Protein AF-A0A8T0C601-F1 (afdb_monomer_lite)

pLDDT: mean 92.32, std 7.33, range [50.19, 98.75]

Organism: NCBI:txid43658

Structure (mmCIF, N/CA/C/O backbone):
data_AF-A0A8T0C601-F1
#
_entry.id   AF-A0A8T0C601-F1
#
loop_
_atom_site.group_PDB
_atom_site.id
_atom_site.type_symbol
_atom_site.label_atom_id
_atom_site.label_alt_id
_atom_site.label_comp_id
_atom_site.label_asym_id
_atom_site.label_entity_id
_atom_site.label_seq_id
_atom_site.pdbx_PDB_ins_code
_atom_site.Cartn_x
_atom_site.Cartn_y
_atom_site.Cartn_z
_atom_site.occupancy
_atom_site.B_iso_or_equiv
_atom_site.auth_seq_id
_atom_site.auth_comp_id
_atom_site.auth_asym_id
_atom_site.auth_atom_id
_atom_site.pdbx_PDB_model_num
ATOM 1 N N . MET A 1 1 ? -10.569 -1.653 -20.263 1.00 73.56 1 MET A N 1
ATOM 2 C CA . MET A 1 1 ? -11.666 -1.175 -21.139 1.00 73.56 1 MET A CA 1
ATOM 3 C C . MET A 1 1 ? -11.053 -0.483 -22.349 1.00 73.56 1 MET A C 1
ATOM 5 O O . MET A 1 1 ? -10.181 0.352 -22.155 1.00 73.56 1 MET A O 1
ATOM 9 N N . HIS A 1 2 ? -11.417 -0.876 -23.574 1.00 79.31 2 HIS A N 1
ATOM 10 C CA . HIS A 1 2 ? -10.837 -0.291 -24.793 1.00 79.31 2 HIS A CA 1
ATOM 11 C C . HIS A 1 2 ? -11.235 1.181 -24.961 1.00 79.31 2 HIS A C 1
ATOM 13 O O . HIS A 1 2 ? -12.348 1.556 -24.595 1.00 79.31 2 HIS A O 1
ATOM 19 N N . ASN A 1 3 ? -10.366 1.992 -25.574 1.00 82.12 3 ASN A N 1
ATOM 20 C CA . ASN A 1 3 ? -10.567 3.441 -25.718 1.00 82.12 3 ASN A CA 1
ATOM 21 C C . ASN A 1 3 ? -11.912 3.811 -26.361 1.00 82.12 3 ASN A C 1
ATOM 23 O O . ASN A 1 3 ? -12.593 4.697 -25.856 1.00 82.12 3 ASN A O 1
ATOM 27 N N . GLN A 1 4 ? -12.352 3.092 -27.401 1.00 84.50 4 GLN A N 1
ATOM 28 C CA . GLN A 1 4 ? -13.656 3.352 -28.023 1.00 84.50 4 GLN A CA 1
ATOM 29 C C . GLN A 1 4 ? -14.830 3.053 -27.078 1.00 84.50 4 GLN A C 1
ATOM 31 O O . GLN A 1 4 ? -15.784 3.822 -27.019 1.00 84.50 4 GLN A O 1
ATOM 36 N N . SER A 1 5 ? -14.759 1.964 -26.305 1.00 84.00 5 SER A N 1
ATOM 37 C CA . SER A 1 5 ? -15.778 1.653 -25.294 1.00 84.00 5 SER A CA 1
ATOM 38 C C . SER A 1 5 ? -15.818 2.720 -24.201 1.00 84.00 5 SER A C 1
ATOM 40 O O . SER A 1 5 ? -16.899 3.098 -23.764 1.00 84.00 5 SER A O 1
ATOM 42 N N . THR A 1 6 ? -14.654 3.234 -23.795 1.00 86.19 6 THR A N 1
ATOM 43 C CA . THR A 1 6 ? -14.549 4.333 -22.827 1.00 86.19 6 THR A CA 1
ATOM 44 C C . THR A 1 6 ? -15.178 5.619 -23.366 1.00 86.19 6 THR A C 1
ATOM 46 O O . THR A 1 6 ? -15.929 6.260 -22.641 1.00 86.19 6 THR A O 1
ATOM 49 N N . ILE A 1 7 ? -14.924 5.979 -24.630 1.00 90.81 7 ILE A N 1
ATOM 50 C CA . ILE A 1 7 ? -15.535 7.155 -25.274 1.00 90.81 7 ILE A CA 1
ATOM 51 C C . ILE A 1 7 ? -17.060 7.015 -25.296 1.00 90.81 7 ILE A C 1
ATOM 53 O O . ILE A 1 7 ? -17.755 7.888 -24.783 1.00 90.81 7 ILE A O 1
ATOM 57 N N . ASN A 1 8 ? -17.574 5.885 -25.788 1.00 90.88 8 ASN A N 1
ATOM 58 C CA . ASN A 1 8 ? -19.017 5.645 -25.862 1.00 90.88 8 ASN A CA 1
ATOM 59 C C . ASN A 1 8 ? -19.683 5.705 -24.474 1.00 90.88 8 ASN A C 1
ATOM 61 O O . ASN A 1 8 ? -20.782 6.241 -24.334 1.00 90.88 8 ASN A O 1
ATOM 65 N N . LEU A 1 9 ? -19.013 5.169 -23.444 1.00 91.38 9 LEU A N 1
ATOM 66 C CA . LEU A 1 9 ? -19.492 5.233 -22.064 1.00 91.38 9 LEU A CA 1
ATOM 67 C C . LEU A 1 9 ? -19.515 6.672 -21.530 1.00 91.38 9 LEU A C 1
ATOM 69 O O . LEU A 1 9 ? -20.420 7.015 -20.781 1.00 91.38 9 LEU A O 1
ATOM 73 N N . ILE A 1 10 ? -18.541 7.511 -21.887 1.00 93.31 10 ILE A N 1
ATOM 74 C CA . ILE A 1 10 ? -18.515 8.923 -21.476 1.00 93.31 10 ILE A CA 1
ATOM 75 C C . ILE A 1 10 ? -19.643 9.709 -22.155 1.00 93.31 10 ILE A C 1
ATOM 77 O O . ILE A 1 10 ? -20.293 10.518 -21.498 1.00 93.31 10 ILE A O 1
ATOM 81 N N . GLU A 1 11 ? -19.899 9.462 -23.440 1.00 95.12 11 GLU A N 1
ATOM 82 C CA . GLU A 1 11 ? -20.956 10.147 -24.196 1.00 95.12 11 GLU A CA 1
ATOM 83 C C . GLU A 1 11 ? -22.361 9.823 -23.673 1.00 95.12 11 GLU A C 1
ATOM 85 O O . GLU A 1 11 ? -23.226 10.694 -23.654 1.00 95.12 11 GLU A O 1
ATOM 90 N N . ASN A 1 12 ? -22.586 8.584 -23.225 1.00 94.12 12 ASN A N 1
ATOM 91 C CA . ASN A 1 12 ? -23.892 8.098 -22.775 1.00 94.12 12 ASN A CA 1
ATOM 92 C C . ASN A 1 12 ? -23.771 7.322 -21.457 1.00 94.12 12 ASN A C 1
ATOM 94 O O . ASN A 1 12 ? -24.086 6.131 -21.378 1.00 94.12 12 ASN A O 1
ATOM 98 N N . TYR A 1 13 ? -23.277 7.993 -20.416 1.00 94.94 13 TYR A N 1
ATOM 99 C CA . TYR A 1 13 ? -22.984 7.337 -19.145 1.00 94.94 13 TYR A CA 1
ATOM 100 C C . TYR A 1 13 ? -24.241 6.795 -18.453 1.00 94.94 13 TYR A C 1
ATOM 102 O O . TYR A 1 13 ? -25.193 7.525 -18.177 1.00 94.94 13 TYR A O 1
ATOM 110 N N . SER A 1 14 ? -24.183 5.521 -18.068 1.00 94.69 14 SER A N 1
ATOM 111 C CA . SER A 1 14 ? -25.050 4.921 -17.053 1.00 94.69 14 SER A CA 1
ATOM 112 C C . SER A 1 14 ? -24.222 4.018 -16.143 1.00 94.69 14 SER A C 1
ATOM 114 O O . SER A 1 14 ? -23.213 3.440 -16.565 1.00 94.69 14 SER A O 1
ATOM 116 N N . LYS A 1 15 ? -24.640 3.890 -14.879 1.00 91.50 15 LYS A N 1
ATOM 117 C CA . LYS A 1 15 ? -23.951 3.023 -13.915 1.00 91.50 15 LYS A CA 1
ATOM 118 C C . LYS A 1 15 ? -24.040 1.562 -14.359 1.00 91.50 15 LYS A C 1
ATOM 120 O O . LYS A 1 15 ? -23.072 0.822 -14.232 1.00 91.50 15 LYS A O 1
ATOM 125 N N . GLU A 1 16 ? -25.181 1.165 -14.905 1.00 92.19 16 GLU A N 1
ATOM 126 C CA . GLU A 1 16 ? -25.472 -0.186 -15.372 1.00 92.19 16 GLU A CA 1
ATOM 127 C C . GLU A 1 16 ? -24.530 -0.588 -16.513 1.00 92.19 16 GLU A C 1
ATOM 129 O O . GLU A 1 16 ? -23.896 -1.642 -16.442 1.00 92.19 16 GLU A O 1
ATOM 134 N N . GLU A 1 17 ? -24.365 0.273 -17.524 1.00 91.25 17 GLU A N 1
ATOM 135 C CA . GLU A 1 17 ? -23.453 0.009 -18.642 1.00 91.25 17 GLU A CA 1
ATOM 136 C C . GLU A 1 17 ? -21.991 0.007 -18.192 1.00 91.25 17 GLU A C 1
ATOM 138 O O . GLU A 1 17 ? -21.218 -0.871 -18.582 1.00 91.25 17 GLU A O 1
ATOM 143 N N . HIS A 1 18 ? -21.607 0.937 -17.310 1.00 91.25 18 HIS A N 1
ATOM 144 C CA . HIS A 1 18 ? -20.259 0.947 -16.745 1.00 91.25 18 HIS A CA 1
ATOM 145 C C . HIS A 1 18 ? -19.954 -0.367 -16.018 1.00 91.25 18 HIS A C 1
ATOM 147 O O . HIS A 1 18 ? -18.908 -0.982 -16.242 1.00 91.25 18 HIS A O 1
ATOM 153 N N . MET A 1 19 ? -20.891 -0.840 -15.195 1.00 88.81 19 MET A N 1
ATOM 154 C CA . MET A 1 19 ? -20.738 -2.093 -14.466 1.00 88.81 19 MET A CA 1
ATOM 155 C C . MET A 1 19 ? -20.704 -3.308 -15.389 1.00 88.81 19 MET A C 1
ATOM 157 O O . MET A 1 19 ? -19.874 -4.192 -15.174 1.00 88.81 19 MET A O 1
ATOM 161 N N . ARG A 1 20 ? -21.517 -3.331 -16.451 1.00 88.06 20 ARG A N 1
ATOM 162 C CA . ARG A 1 20 ? -21.473 -4.378 -17.481 1.00 88.06 20 ARG A CA 1
ATOM 163 C C . ARG A 1 20 ? -20.093 -4.460 -18.136 1.00 88.06 20 ARG A C 1
ATOM 165 O O . ARG A 1 20 ? -19.561 -5.556 -18.308 1.00 88.06 20 ARG A O 1
ATOM 172 N N . LEU A 1 21 ? -19.493 -3.312 -18.460 1.00 85.25 21 LEU A N 1
ATOM 173 C CA . LEU A 1 21 ? -18.157 -3.230 -19.058 1.00 85.25 21 LEU A CA 1
ATOM 174 C C . LEU A 1 21 ? -17.052 -3.661 -18.086 1.00 85.25 21 LEU A C 1
ATOM 176 O O . LEU A 1 21 ? -16.101 -4.319 -18.507 1.00 85.25 21 LEU A O 1
ATOM 180 N N . ILE A 1 22 ? -17.156 -3.330 -16.798 1.00 84.06 22 ILE A N 1
ATOM 181 C CA . ILE A 1 22 ? -16.199 -3.792 -15.780 1.00 84.06 22 ILE A CA 1
ATOM 182 C C . ILE A 1 22 ? -16.325 -5.309 -15.582 1.00 84.06 22 ILE A C 1
ATOM 184 O O . ILE A 1 22 ? -15.338 -6.031 -15.703 1.00 84.06 22 ILE A O 1
ATOM 188 N N . GLN A 1 23 ? -17.528 -5.805 -15.297 1.00 79.94 23 GLN A N 1
ATOM 189 C CA . GLN A 1 23 ? -17.757 -7.207 -14.939 1.00 79.94 23 GLN A CA 1
ATOM 190 C C . GLN A 1 23 ? -17.494 -8.154 -16.109 1.00 79.94 23 GLN A C 1
ATOM 192 O O . GLN A 1 23 ? -16.781 -9.145 -15.944 1.00 79.94 23 GLN A O 1
ATOM 197 N N . GLY A 1 24 ? -18.012 -7.823 -17.296 1.00 73.12 24 GLY A N 1
ATOM 198 C CA . GLY A 1 24 ? -17.869 -8.660 -18.486 1.00 73.12 24 GLY A CA 1
ATOM 199 C C . GLY A 1 24 ? -16.418 -8.830 -18.936 1.00 73.12 24 GLY A C 1
ATOM 200 O O . GLY A 1 24 ? -16.056 -9.894 -19.425 1.00 73.12 24 GLY A O 1
ATOM 201 N N . ASN A 1 25 ? -15.570 -7.819 -18.723 1.00 72.25 25 ASN A N 1
ATOM 202 C CA . ASN A 1 25 ? -14.163 -7.872 -19.128 1.00 72.25 25 ASN A CA 1
ATOM 203 C C . ASN A 1 25 ? -13.253 -8.559 -18.102 1.00 72.25 25 ASN A C 1
ATOM 205 O O . ASN A 1 25 ? -12.180 -9.035 -18.464 1.00 72.25 25 ASN A O 1
ATOM 209 N N . LEU A 1 26 ? -13.631 -8.561 -16.821 1.00 79.06 26 LEU A N 1
ATOM 210 C CA . LEU A 1 26 ? -12.711 -8.904 -15.734 1.00 79.06 26 LEU A CA 1
ATOM 211 C C . LEU A 1 26 ? -13.039 -10.227 -15.030 1.00 79.06 26 LEU A C 1
ATOM 213 O O . LEU A 1 26 ? -12.161 -10.748 -14.345 1.00 79.06 26 LEU A O 1
ATOM 217 N N . ASN A 1 27 ? -14.248 -10.779 -15.213 1.00 81.00 27 ASN A N 1
ATOM 218 C CA . ASN A 1 27 ? -14.719 -12.009 -14.556 1.00 81.00 27 ASN A CA 1
ATOM 219 C C . ASN A 1 27 ? -14.447 -11.995 -13.037 1.00 81.00 27 ASN A C 1
ATOM 221 O O . ASN A 1 27 ? -13.692 -12.810 -12.499 1.00 81.00 27 ASN A O 1
ATOM 225 N N . ILE A 1 28 ? -14.994 -10.976 -12.375 1.00 85.19 28 ILE A N 1
ATOM 226 C CA . ILE A 1 28 ? -14.697 -10.649 -10.980 1.00 85.19 28 ILE A CA 1
ATOM 227 C C . ILE A 1 28 ? -15.552 -11.489 -10.032 1.00 85.19 28 ILE A C 1
ATOM 229 O O . ILE A 1 28 ? -16.771 -11.551 -10.185 1.00 85.19 28 ILE A O 1
ATOM 233 N N . ASP A 1 29 ? -14.910 -12.046 -9.006 1.00 87.75 29 ASP A N 1
ATOM 234 C CA . ASP A 1 29 ? -15.593 -12.539 -7.816 1.00 87.75 29 ASP A CA 1
ATOM 235 C C . ASP A 1 29 ? -15.645 -11.434 -6.754 1.00 87.75 29 ASP A C 1
ATOM 237 O O . ASP A 1 29 ? -14.620 -10.884 -6.361 1.00 87.75 29 ASP A O 1
ATOM 241 N N . TYR A 1 30 ? -16.854 -11.107 -6.307 1.00 90.00 30 TYR A N 1
ATOM 242 C CA . TYR A 1 30 ? -17.110 -10.094 -5.283 1.00 90.00 30 TYR A CA 1
ATOM 243 C C . TYR A 1 30 ? -17.351 -10.692 -3.894 1.00 90.00 30 TYR A C 1
ATOM 245 O O . TYR A 1 30 ? -17.629 -9.937 -2.962 1.00 90.00 30 TYR A O 1
ATOM 253 N N . SER A 1 31 ? -17.338 -12.023 -3.761 1.00 90.00 31 SER A N 1
ATOM 254 C CA . SER A 1 31 ? -17.763 -12.756 -2.563 1.00 90.00 31 SER A CA 1
ATOM 255 C C . SER A 1 31 ? -17.143 -12.190 -1.286 1.00 90.00 31 SER A C 1
ATOM 257 O O . SER A 1 31 ? -17.867 -11.805 -0.371 1.00 90.00 31 SER A O 1
ATOM 259 N N . ARG A 1 32 ? -15.822 -12.026 -1.288 1.00 91.44 32 ARG A N 1
ATOM 260 C CA . ARG A 1 32 ? -15.040 -11.554 -0.149 1.00 91.44 32 ARG A CA 1
ATOM 261 C C . ARG A 1 32 ? -15.414 -10.150 0.320 1.00 91.44 32 ARG A C 1
ATOM 263 O O . ARG A 1 32 ? -15.599 -9.931 1.510 1.00 91.44 32 ARG A O 1
ATOM 270 N N . LEU A 1 33 ? -15.560 -9.195 -0.600 1.00 94.62 33 LEU A N 1
ATOM 271 C CA . LEU A 1 33 ? -15.956 -7.825 -0.250 1.00 94.62 33 LEU A CA 1
ATOM 272 C C . LEU A 1 33 ? -17.444 -7.713 0.107 1.00 94.62 33 LEU A C 1
ATOM 274 O O . LEU A 1 33 ? -17.814 -6.816 0.860 1.00 94.62 33 LEU A O 1
ATOM 278 N N . LYS A 1 34 ? -18.300 -8.611 -0.401 1.00 93.50 34 LYS A N 1
ATOM 279 C CA . LYS A 1 34 ? -19.716 -8.691 0.002 1.00 93.50 34 LYS A CA 1
ATOM 280 C C . LYS A 1 34 ? -19.888 -9.204 1.429 1.00 93.50 34 LYS A C 1
ATOM 282 O O . LYS A 1 34 ? -20.852 -8.822 2.083 1.00 93.50 34 LYS A O 1
ATOM 287 N N . SER A 1 35 ? -18.979 -10.057 1.893 1.00 93.38 35 SER A N 1
ATOM 288 C CA . SER A 1 35 ? -18.964 -10.604 3.250 1.00 93.38 35 SER A CA 1
ATOM 289 C C . SER A 1 35 ? -17.998 -9.871 4.184 1.00 93.38 35 SER A C 1
ATOM 291 O O . SER A 1 35 ? -17.588 -10.446 5.186 1.00 93.38 35 SER A O 1
ATOM 293 N N . LEU A 1 36 ? -17.597 -8.638 3.854 1.00 96.69 36 LEU A N 1
ATOM 294 C CA . LEU A 1 36 ? -16.665 -7.863 4.669 1.00 96.69 36 LEU A CA 1
ATOM 295 C C . LEU A 1 36 ? -17.251 -7.598 6.065 1.00 96.69 36 LEU A C 1
ATOM 297 O O . LEU A 1 36 ? -18.287 -6.939 6.190 1.00 96.69 36 LEU A O 1
ATOM 301 N N . SER A 1 37 ? -16.533 -8.007 7.108 1.00 96.94 37 SER A N 1
ATOM 302 C CA . SER A 1 37 ? -16.815 -7.625 8.489 1.00 96.94 37 SER A CA 1
ATOM 303 C C . SER A 1 37 ? -16.458 -6.141 8.702 1.00 96.94 37 SER A C 1
ATOM 305 O O . SER A 1 37 ? -15.300 -5.740 8.491 1.00 96.94 37 SER A O 1
ATOM 307 N N . PRO A 1 38 ? -17.429 -5.282 9.075 1.00 96.31 38 PRO A N 1
ATOM 308 C CA . PRO A 1 38 ? -17.203 -3.847 9.234 1.00 96.31 38 PRO A CA 1
ATOM 309 C C . PRO A 1 38 ? -16.387 -3.535 10.494 1.00 96.31 38 PRO A C 1
ATOM 311 O O . PRO A 1 38 ? -16.474 -4.248 11.489 1.00 96.31 38 PRO A O 1
ATOM 314 N N . ILE A 1 39 ? -15.639 -2.424 10.480 1.00 96.81 39 ILE A N 1
ATOM 315 C CA . ILE A 1 39 ? -14.975 -1.912 11.688 1.00 96.81 39 ILE A CA 1
ATOM 316 C C . ILE A 1 39 ? -16.048 -1.427 12.655 1.00 96.81 39 ILE A C 1
ATOM 318 O O . ILE A 1 39 ? -16.812 -0.511 12.339 1.00 96.81 39 ILE A O 1
ATOM 322 N N . PHE A 1 40 ? -16.073 -2.026 13.838 1.00 94.50 40 PHE A N 1
ATOM 323 C CA . PHE A 1 40 ? -17.027 -1.715 14.887 1.00 94.50 40 PHE A CA 1
ATOM 324 C C . PHE A 1 40 ? -16.424 -2.024 16.260 1.00 94.50 40 PHE A C 1
ATOM 326 O O . PHE A 1 40 ? -15.595 -2.922 16.383 1.00 94.50 40 PHE A O 1
ATOM 333 N N . SER A 1 41 ? -16.866 -1.289 17.279 1.00 94.12 41 SER A N 1
ATOM 334 C CA . SER A 1 41 ? -16.639 -1.620 18.685 1.00 94.12 41 SER A CA 1
ATOM 335 C C . SER A 1 41 ? -17.932 -1.438 19.459 1.00 94.12 41 SER A C 1
ATOM 337 O O . SER A 1 41 ? -18.617 -0.427 19.298 1.00 94.12 41 SER A O 1
ATOM 339 N N . GLU A 1 42 ? -18.226 -2.367 20.366 1.00 91.56 42 GLU A N 1
ATOM 340 C CA . GLU A 1 42 ? -19.368 -2.256 21.285 1.00 91.56 42 GLU A CA 1
ATOM 341 C C . GLU A 1 42 ? -19.238 -1.069 22.252 1.00 91.56 42 GLU A C 1
ATOM 343 O O . GLU A 1 42 ? -20.218 -0.658 22.868 1.00 91.56 42 GLU A O 1
ATOM 348 N N . ARG A 1 43 ? -18.037 -0.489 22.376 1.00 87.81 43 ARG A N 1
ATOM 349 C CA . ARG A 1 43 ? -17.783 0.705 23.194 1.00 87.81 43 ARG A CA 1
ATOM 350 C C . ARG A 1 43 ? -18.235 2.004 22.541 1.00 87.81 43 ARG A C 1
ATOM 352 O O . ARG A 1 43 ? -18.209 3.042 23.197 1.00 87.81 43 ARG A O 1
ATOM 359 N N . TRP A 1 44 ? -18.570 1.985 21.255 1.00 92.19 44 TRP A N 1
ATOM 360 C CA . TRP A 1 44 ? -19.000 3.193 20.568 1.00 92.19 44 TRP A CA 1
ATOM 361 C C . TRP A 1 44 ? -20.407 3.589 21.001 1.00 92.19 44 TRP A C 1
ATOM 363 O O . TRP A 1 44 ? -21.374 2.864 20.782 1.00 92.19 44 TRP A O 1
ATOM 373 N N . ASP A 1 45 ? -20.511 4.793 21.548 1.00 89.75 45 ASP A N 1
ATOM 374 C CA . ASP A 1 45 ? -21.762 5.468 21.875 1.00 89.75 45 ASP A CA 1
ATOM 375 C C . ASP A 1 45 ? -21.818 6.843 21.180 1.00 89.75 45 ASP A C 1
ATOM 377 O O . ASP A 1 45 ? -21.018 7.143 20.290 1.00 89.75 45 ASP A O 1
ATOM 381 N N . ALA A 1 46 ? -22.795 7.679 21.537 1.00 83.88 46 ALA A N 1
ATOM 382 C CA . ALA A 1 46 ? -22.950 9.003 20.938 1.00 83.88 46 ALA A CA 1
ATOM 383 C C . ALA A 1 46 ? -21.768 9.954 21.223 1.00 83.88 46 ALA A C 1
ATOM 385 O O . ALA A 1 46 ? -21.528 10.858 20.421 1.00 83.88 46 ALA A O 1
ATOM 386 N N . ASP A 1 47 ? -21.024 9.732 22.309 1.00 82.31 47 ASP A N 1
ATOM 387 C CA . ASP A 1 47 ? -19.989 10.637 22.816 1.00 82.31 47 ASP A CA 1
ATOM 388 C C . ASP A 1 47 ? -18.564 10.169 22.459 1.00 82.31 47 ASP A C 1
ATOM 390 O O . ASP A 1 47 ? -17.658 10.989 22.311 1.00 82.31 47 ASP A O 1
ATOM 394 N N . ASN A 1 48 ? -18.360 8.861 22.268 1.00 82.06 48 ASN A N 1
ATOM 395 C CA . ASN A 1 48 ? -17.045 8.232 22.082 1.00 82.06 48 ASN A CA 1
ATOM 396 C C . ASN A 1 48 ? -16.793 7.710 20.657 1.00 82.06 48 ASN A C 1
ATOM 398 O O . ASN A 1 48 ? -15.836 6.978 20.402 1.00 82.06 48 ASN A O 1
ATOM 402 N N . LEU A 1 49 ? -17.651 8.071 19.705 1.00 87.62 49 LEU A N 1
ATOM 403 C CA . LEU A 1 49 ? -17.536 7.639 18.317 1.00 87.62 49 LEU A CA 1
ATOM 404 C C . LEU A 1 49 ? -16.475 8.457 17.555 1.00 87.62 49 LEU A C 1
ATOM 406 O O . LEU A 1 49 ? -16.559 9.689 17.537 1.00 87.62 49 LEU A O 1
ATOM 410 N N . PRO A 1 50 ? -15.538 7.825 16.818 1.00 91.44 50 PRO A N 1
ATOM 411 C CA . PRO A 1 50 ? -14.567 8.532 15.981 1.00 91.44 50 PRO A CA 1
ATOM 412 C C . PRO A 1 50 ? -15.247 9.106 14.725 1.00 91.44 50 PRO A C 1
ATOM 414 O O . PRO A 1 50 ? -15.124 8.583 13.618 1.00 91.44 50 PRO A O 1
ATOM 417 N N . TYR A 1 51 ? -16.001 10.194 14.907 1.00 92.38 51 TYR A N 1
ATOM 418 C CA . TYR A 1 51 ? -17.005 10.703 13.969 1.00 92.38 51 TYR A CA 1
ATOM 419 C C . TYR A 1 51 ? -16.477 10.941 12.546 1.00 92.38 51 TYR A C 1
ATOM 421 O O . TYR A 1 51 ? -17.076 10.470 11.578 1.00 92.38 51 TYR A O 1
ATOM 429 N N . VAL A 1 52 ? -15.339 11.634 12.409 1.00 94.62 52 VAL A N 1
ATOM 430 C CA . VAL A 1 52 ? -14.749 11.958 11.096 1.00 94.62 52 VAL A CA 1
ATOM 431 C C . VAL A 1 52 ? -14.213 10.707 10.397 1.00 94.62 52 VAL A C 1
ATOM 433 O O . VAL A 1 52 ? -14.404 10.541 9.196 1.00 94.62 52 VAL A O 1
ATOM 436 N N . ALA A 1 53 ? -13.554 9.807 11.130 1.00 94.94 53 ALA A N 1
ATOM 437 C CA . ALA A 1 53 ? -13.077 8.555 10.551 1.00 94.94 53 ALA A CA 1
ATOM 438 C C . ALA A 1 53 ? -14.258 7.668 10.121 1.00 94.94 53 ALA A C 1
ATOM 440 O O . ALA A 1 53 ? -14.263 7.155 9.003 1.00 94.94 53 ALA A O 1
ATOM 441 N N . LYS A 1 54 ? -15.300 7.562 10.958 1.00 94.19 54 LYS A N 1
ATOM 442 C CA . LYS A 1 54 ? -16.516 6.798 10.658 1.00 94.19 54 LYS A CA 1
ATOM 443 C C . LYS A 1 54 ? -17.190 7.257 9.366 1.00 94.19 54 LYS A C 1
ATOM 445 O O . LYS A 1 54 ? -17.570 6.404 8.569 1.00 94.19 54 LYS A O 1
ATOM 450 N N . SER A 1 55 ? -17.406 8.560 9.163 1.00 96.31 55 SER A N 1
ATOM 451 C CA . SER A 1 55 ? -18.130 9.037 7.972 1.00 96.31 55 SER A CA 1
ATOM 452 C C . SER A 1 55 ? -17.433 8.596 6.682 1.00 96.31 55 SER A C 1
ATOM 454 O O . SER A 1 55 ? -18.074 8.099 5.761 1.00 96.31 55 SER A O 1
ATOM 456 N N . HIS A 1 56 ? -16.103 8.647 6.667 1.00 97.69 56 HIS A N 1
ATOM 457 C CA . HIS A 1 56 ? -15.295 8.168 5.552 1.00 97.69 56 HIS A CA 1
ATOM 458 C C . HIS A 1 56 ? -15.260 6.641 5.410 1.00 97.69 56 HIS A C 1
ATOM 460 O O . HIS A 1 56 ? -15.153 6.143 4.289 1.00 97.69 56 HIS A O 1
ATOM 466 N N . VAL A 1 57 ? -15.378 5.888 6.507 1.00 97.44 57 VAL A N 1
ATOM 467 C CA . VAL A 1 57 ? -15.564 4.428 6.458 1.00 97.44 57 VAL A CA 1
ATOM 468 C C . VAL A 1 57 ? -16.906 4.071 5.810 1.00 97.44 57 VAL A C 1
ATOM 470 O O . VAL A 1 57 ? -16.950 3.178 4.968 1.00 97.44 57 VAL A O 1
ATOM 473 N N . ILE A 1 58 ? -17.982 4.804 6.117 1.00 97.00 58 ILE A N 1
ATOM 474 C CA . ILE A 1 58 ? -19.291 4.611 5.470 1.00 97.00 58 ILE A CA 1
ATOM 475 C C . ILE A 1 58 ? -19.198 4.882 3.962 1.00 97.00 58 ILE A C 1
ATOM 477 O O . ILE A 1 58 ? -19.649 4.057 3.168 1.00 97.00 58 ILE A O 1
ATOM 481 N N . ASP A 1 59 ? -18.553 5.981 3.554 1.00 97.56 59 ASP A N 1
ATOM 482 C CA . ASP A 1 59 ? -18.314 6.284 2.134 1.00 97.56 59 ASP A CA 1
ATOM 483 C C . ASP A 1 59 ? -17.496 5.184 1.436 1.00 97.56 59 ASP A C 1
ATOM 485 O O . ASP A 1 59 ? -17.684 4.894 0.249 1.00 97.56 59 ASP A O 1
ATOM 489 N N . ALA A 1 60 ? -16.557 4.573 2.165 1.00 97.88 60 ALA A N 1
ATOM 490 C CA . ALA A 1 60 ? -15.765 3.463 1.664 1.00 97.88 60 ALA A CA 1
ATOM 491 C C . ALA A 1 60 ? -16.646 2.231 1.417 1.00 97.88 60 ALA A C 1
ATOM 493 O O . ALA A 1 60 ? -16.601 1.666 0.325 1.00 97.88 60 ALA A O 1
ATOM 494 N N . TYR A 1 61 ? -17.497 1.863 2.378 1.00 97.75 61 TYR A N 1
ATOM 495 C CA . TYR A 1 61 ? -18.416 0.727 2.255 1.00 97.75 61 TYR A CA 1
ATOM 496 C C . TYR A 1 61 ? -19.466 0.926 1.164 1.00 97.75 61 TYR A C 1
ATOM 498 O O . TYR A 1 61 ? -19.780 -0.021 0.455 1.00 97.75 61 TYR A O 1
ATOM 506 N N . TYR A 1 62 ? -19.933 2.156 0.946 1.00 96.56 62 TYR A N 1
ATOM 507 C CA . TYR A 1 62 ? -20.844 2.475 -0.158 1.00 96.56 62 TYR A CA 1
ATOM 508 C C . TYR A 1 62 ? -20.263 2.144 -1.546 1.00 96.56 62 TYR A C 1
ATOM 510 O O . TYR A 1 62 ? -21.002 1.870 -2.489 1.00 96.56 62 TYR A O 1
ATOM 518 N N . SER A 1 63 ? -18.935 2.177 -1.687 1.00 94.62 63 SER A N 1
ATOM 519 C CA . SER A 1 63 ? -18.249 1.901 -2.957 1.00 94.62 63 SER A CA 1
ATOM 520 C C . SER A 1 63 ? -17.969 0.407 -3.191 1.00 94.62 63 SER A C 1
ATOM 522 O O . SER A 1 63 ? -17.476 0.035 -4.261 1.00 94.62 63 SER A O 1
ATOM 524 N N . LEU A 1 64 ? -18.230 -0.443 -2.195 1.00 95.88 64 LEU A N 1
ATOM 525 C CA . LEU A 1 64 ? -18.038 -1.888 -2.268 1.00 95.88 64 LEU A CA 1
ATOM 526 C C . LEU A 1 64 ? -19.317 -2.610 -2.719 1.00 95.88 64 LEU A C 1
ATOM 528 O O . LEU A 1 64 ? -20.414 -2.130 -2.441 1.00 95.88 64 LEU A O 1
ATOM 532 N N . PRO A 1 65 ? -19.181 -3.811 -3.314 1.00 94.00 65 PRO A N 1
ATOM 533 C CA . PRO A 1 65 ? -17.931 -4.511 -3.651 1.00 94.00 65 PRO A CA 1
ATOM 534 C C . PRO A 1 65 ? -17.327 -4.109 -5.008 1.00 94.00 65 PRO A C 1
ATOM 536 O O . PRO A 1 65 ? -16.234 -4.552 -5.353 1.00 94.00 65 PRO A O 1
ATOM 539 N N . GLU A 1 66 ? -18.024 -3.299 -5.806 1.00 91.25 66 GLU A N 1
ATOM 540 C CA . GLU A 1 66 ? -17.709 -3.102 -7.222 1.00 91.25 66 GLU A CA 1
ATOM 541 C C . GLU A 1 66 ? -16.421 -2.312 -7.461 1.00 91.25 66 GLU A C 1
ATOM 543 O O . GLU A 1 66 ? -15.723 -2.551 -8.452 1.00 91.25 66 GLU A O 1
ATOM 548 N N . ARG A 1 67 ? -16.118 -1.346 -6.585 1.00 92.06 67 ARG A N 1
ATOM 549 C CA . ARG A 1 67 ? -15.038 -0.367 -6.771 1.00 92.06 67 ARG A CA 1
ATOM 550 C C . ARG A 1 67 ? -14.137 -0.260 -5.536 1.00 92.06 67 ARG A C 1
ATOM 552 O O . ARG A 1 67 ? -14.066 0.810 -4.924 1.00 92.06 67 ARG A O 1
ATOM 559 N N . PRO A 1 68 ? -13.380 -1.320 -5.182 1.00 94.50 68 PRO A N 1
ATOM 560 C CA . PRO A 1 68 ? -12.448 -1.277 -4.053 1.00 94.50 68 PRO A CA 1
ATOM 561 C C . PRO A 1 68 ? -11.338 -0.226 -4.232 1.00 94.50 68 PRO A C 1
ATOM 563 O O . PRO A 1 68 ? -10.840 0.323 -3.252 1.00 94.50 68 PRO A O 1
ATOM 566 N N . ASP A 1 69 ? -10.989 0.129 -5.475 1.00 91.81 69 ASP A N 1
ATOM 567 C CA . ASP A 1 69 ? -10.046 1.210 -5.787 1.00 91.81 69 ASP A CA 1
ATOM 568 C C . ASP A 1 69 ? -10.553 2.594 -5.341 1.00 91.81 69 ASP A C 1
ATOM 570 O O . ASP A 1 69 ? -9.774 3.420 -4.853 1.00 91.81 69 ASP A O 1
ATOM 574 N N . ILE A 1 70 ? -11.860 2.835 -5.470 1.00 92.38 70 ILE A N 1
ATOM 575 C CA . ILE A 1 70 ? -12.520 4.060 -5.002 1.00 92.38 70 ILE A CA 1
ATOM 576 C C . ILE A 1 70 ? -12.799 3.980 -3.503 1.00 92.38 70 ILE A C 1
ATOM 578 O O . ILE A 1 70 ? -12.501 4.937 -2.786 1.00 92.38 70 ILE A O 1
ATOM 582 N N . ALA A 1 71 ? -13.265 2.826 -3.016 1.00 96.44 71 ALA A N 1
ATOM 583 C CA . ALA A 1 71 ? -13.476 2.572 -1.593 1.00 96.44 71 ALA A CA 1
ATOM 584 C C . ALA A 1 71 ? -12.209 2.874 -0.777 1.00 96.44 71 ALA A C 1
ATOM 586 O O . ALA A 1 71 ? -12.272 3.552 0.247 1.00 96.44 71 ALA A O 1
ATOM 587 N N . PHE A 1 72 ? -11.037 2.462 -1.277 1.00 96.75 72 PHE A N 1
ATOM 588 C CA . PHE A 1 72 ? -9.749 2.739 -0.645 1.00 96.75 72 PHE A CA 1
ATOM 589 C C . PHE A 1 72 ? -9.447 4.241 -0.528 1.00 96.75 72 PHE A C 1
ATOM 591 O O . PHE A 1 72 ? -8.823 4.669 0.439 1.00 96.75 72 PHE A O 1
ATOM 598 N N . THR A 1 73 ? -9.907 5.068 -1.469 1.00 94.75 73 THR A N 1
ATOM 599 C CA . THR A 1 73 ? -9.698 6.523 -1.406 1.00 94.75 73 THR A CA 1
ATOM 600 C C . THR A 1 73 ? -10.479 7.143 -0.248 1.00 94.75 73 THR A C 1
ATOM 602 O O . THR A 1 73 ? -9.936 7.977 0.477 1.00 94.75 73 THR A O 1
ATOM 605 N N . SER A 1 74 ? -11.728 6.719 -0.037 1.00 96.44 74 SER A N 1
ATOM 606 C CA . SER A 1 74 ? -12.519 7.123 1.131 1.00 96.44 74 SER A CA 1
ATOM 607 C C . SER A 1 74 ? -11.927 6.558 2.422 1.00 96.44 74 SER A C 1
ATOM 609 O O . SER A 1 74 ? -11.688 7.310 3.364 1.00 96.44 74 SER A O 1
ATOM 611 N N . LEU A 1 75 ? -11.554 5.277 2.432 1.00 98.25 75 LEU A N 1
ATOM 612 C CA . LEU A 1 75 ? -10.904 4.634 3.574 1.00 98.25 75 LEU A CA 1
ATOM 613 C C . LEU A 1 75 ? -9.608 5.347 3.982 1.00 98.25 75 LEU A C 1
ATOM 615 O O . LEU A 1 75 ? -9.349 5.552 5.165 1.00 98.25 75 LEU A O 1
ATOM 619 N N . TRP A 1 76 ? -8.809 5.802 3.015 1.00 97.56 76 TRP A N 1
ATOM 620 C CA . TRP A 1 76 ? -7.593 6.550 3.304 1.00 97.56 76 TRP A CA 1
ATOM 621 C C . TRP A 1 76 ? -7.867 7.895 3.983 1.00 97.56 76 TRP A C 1
ATOM 623 O O . TRP A 1 76 ? -7.055 8.346 4.787 1.00 97.56 76 TRP A O 1
ATOM 633 N N . LYS A 1 77 ? -9.003 8.550 3.712 1.00 96.94 77 LYS A N 1
ATOM 634 C CA . LYS A 1 77 ? -9.385 9.766 4.451 1.00 96.94 77 LYS A CA 1
ATOM 635 C C . LYS A 1 77 ? -9.623 9.454 5.929 1.00 96.94 77 LYS A C 1
ATOM 637 O O . LYS A 1 77 ? -9.191 10.236 6.775 1.00 96.94 77 LYS A O 1
ATOM 642 N N . ALA A 1 78 ? -10.222 8.301 6.234 1.00 98.06 78 ALA A N 1
ATOM 643 C CA . ALA A 1 78 ? -10.346 7.814 7.605 1.00 98.06 78 ALA A CA 1
ATOM 644 C C . ALA A 1 78 ? -8.963 7.546 8.222 1.00 98.06 78 ALA A C 1
ATOM 646 O O . ALA A 1 78 ? -8.661 8.100 9.271 1.00 98.06 78 ALA A O 1
ATOM 647 N N . ILE A 1 79 ? -8.080 6.817 7.523 1.00 98.38 79 ILE A N 1
ATOM 648 C CA . ILE A 1 79 ? -6.687 6.566 7.952 1.00 98.38 79 ILE A CA 1
ATOM 649 C C . ILE A 1 79 ? -5.959 7.880 8.259 1.00 98.38 79 ILE A C 1
ATOM 651 O O . ILE A 1 79 ? -5.351 8.012 9.320 1.00 98.38 79 ILE A O 1
ATOM 655 N N . ASN A 1 80 ? -6.061 8.863 7.361 1.00 96.69 80 ASN A N 1
ATOM 656 C CA . ASN A 1 80 ? -5.445 10.180 7.501 1.00 96.69 80 ASN A CA 1
ATOM 657 C C . ASN A 1 80 ? -5.944 10.923 8.739 1.00 96.69 80 ASN A C 1
ATOM 659 O O . ASN A 1 80 ? -5.150 11.446 9.520 1.00 96.69 80 ASN A O 1
ATOM 663 N N . ASN A 1 81 ? -7.259 10.936 8.956 1.00 97.12 81 ASN A N 1
ATOM 664 C CA . ASN A 1 81 ? -7.814 11.506 10.172 1.00 97.12 81 ASN A CA 1
ATOM 665 C C . ASN A 1 81 ? -7.294 10.766 11.414 1.00 97.12 81 ASN A C 1
ATOM 667 O O . ASN A 1 81 ? -6.785 11.408 12.330 1.00 97.12 81 ASN A O 1
ATOM 671 N N . SER A 1 82 ? -7.345 9.435 11.425 1.00 97.75 82 SER A N 1
ATOM 672 C CA . SER A 1 82 ? -7.003 8.625 12.592 1.00 97.75 82 SER A CA 1
ATOM 673 C C . SER A 1 82 ? -5.527 8.731 12.985 1.00 97.75 82 SER A C 1
ATOM 675 O O . SER A 1 82 ? -5.244 8.918 14.170 1.00 97.75 82 SER A O 1
ATOM 677 N N . TYR A 1 83 ? -4.577 8.676 12.039 1.00 97.31 83 TYR A N 1
ATOM 678 C CA . TYR A 1 83 ? -3.157 8.820 12.389 1.00 97.31 83 TYR A CA 1
ATOM 679 C C . TYR A 1 83 ? -2.800 10.253 12.800 1.00 97.31 83 TYR A C 1
ATOM 681 O O . TYR A 1 83 ? -1.894 10.451 13.609 1.00 97.31 83 TYR A O 1
ATOM 689 N N . ASN A 1 84 ? -3.501 11.265 12.274 1.00 96.00 84 ASN A N 1
ATOM 690 C CA . ASN A 1 84 ? -3.259 12.657 12.647 1.00 96.00 84 ASN A CA 1
ATOM 691 C C . ASN A 1 84 ? -3.805 12.945 14.039 1.00 96.00 84 ASN A C 1
ATOM 693 O O . ASN A 1 84 ? -3.101 13.536 14.853 1.00 96.00 84 ASN A O 1
ATOM 697 N N . SER A 1 85 ? -5.012 12.462 14.336 1.00 94.81 85 SER A N 1
ATOM 698 C CA . SER A 1 85 ? -5.582 12.476 15.683 1.00 94.81 85 SER A CA 1
ATOM 699 C C . SER A 1 85 ? -4.639 11.801 16.678 1.00 94.81 85 SER A C 1
ATOM 701 O O . SER A 1 85 ? -4.360 12.367 17.735 1.00 94.81 85 SER A O 1
ATOM 703 N N . TYR A 1 86 ? -4.074 10.646 16.312 1.00 95.88 86 TYR A N 1
ATOM 704 C CA . TYR A 1 86 ? -3.088 9.960 17.138 1.00 95.88 86 TYR A CA 1
ATOM 705 C C . TYR A 1 86 ? -1.856 10.829 17.400 1.00 95.88 86 TYR A C 1
ATOM 707 O O . TYR A 1 86 ? -1.502 11.069 18.552 1.00 95.88 86 TYR A O 1
ATOM 715 N N . TYR A 1 87 ? -1.225 11.344 16.342 1.00 95.62 87 TYR A N 1
ATOM 716 C CA . TYR A 1 87 ? -0.030 12.177 16.460 1.00 95.62 87 TYR A CA 1
ATOM 717 C C . TYR A 1 87 ? -0.279 13.432 17.303 1.00 95.62 87 TYR A C 1
ATOM 719 O O . TYR A 1 87 ? 0.508 13.731 18.198 1.00 95.62 87 TYR A O 1
ATOM 727 N N . LEU A 1 88 ? -1.397 14.130 17.076 1.00 94.31 88 LEU A N 1
ATOM 728 C CA . LEU A 1 88 ? -1.772 15.331 17.824 1.00 94.31 88 LEU A CA 1
ATOM 729 C C . LEU A 1 88 ? -1.955 15.050 19.320 1.00 94.31 88 LEU A C 1
ATOM 731 O O . LEU A 1 88 ? -1.481 15.845 20.129 1.00 94.31 88 LEU A O 1
ATOM 735 N N . LYS A 1 89 ? -2.548 13.907 19.699 1.00 93.19 89 LYS A N 1
ATOM 736 C CA . LYS A 1 89 ? -2.617 13.468 21.107 1.00 93.19 89 LYS A CA 1
ATOM 737 C C . LYS A 1 89 ? -1.219 13.306 21.723 1.00 93.19 89 LYS A C 1
ATOM 739 O O . LYS A 1 89 ? -1.026 13.665 22.878 1.00 93.19 89 LYS A O 1
ATOM 744 N N . GLN A 1 90 ? -0.236 12.812 20.962 1.00 92.25 90 GLN A N 1
ATOM 745 C CA . GLN A 1 90 ? 1.139 12.610 21.453 1.00 92.25 90 GLN A CA 1
ATOM 746 C C . GLN A 1 90 ? 1.929 13.913 21.625 1.00 92.25 90 GLN A C 1
ATOM 748 O O . GLN A 1 90 ? 2.836 13.976 22.451 1.00 92.25 90 GLN A O 1
ATOM 753 N N . VAL A 1 91 ? 1.632 14.936 20.821 1.00 92.62 91 VAL A N 1
ATOM 754 C CA . VAL A 1 91 ? 2.378 16.206 20.821 1.00 92.62 91 VAL A CA 1
ATOM 755 C C . VAL A 1 91 ? 1.603 17.363 21.448 1.00 92.62 91 VAL A C 1
ATOM 757 O O . VAL A 1 91 ? 2.055 18.507 21.386 1.00 92.62 91 VAL A O 1
ATOM 760 N N . PHE A 1 92 ? 0.438 17.091 22.040 1.00 91.75 92 PHE A N 1
ATOM 761 C CA . PHE A 1 92 ? -0.402 18.105 22.664 1.00 91.75 92 PHE A CA 1
ATOM 762 C C . PHE A 1 92 ? 0.394 18.913 23.700 1.00 91.75 92 PHE A C 1
ATOM 764 O O . PHE A 1 92 ? 1.056 18.358 24.574 1.00 91.75 92 PHE A O 1
ATOM 771 N N . GLY A 1 93 ? 0.354 20.242 23.575 1.00 89.75 93 GLY A N 1
ATOM 772 C CA . GLY A 1 93 ? 1.098 21.153 24.447 1.00 89.75 93 GLY A CA 1
ATOM 773 C C . GLY A 1 93 ? 2.599 21.279 24.148 1.00 89.75 93 GLY A C 1
ATOM 774 O O . GLY A 1 93 ? 3.277 22.024 24.850 1.00 89.75 93 GLY A O 1
ATOM 775 N N . ASN A 1 94 ? 3.139 20.617 23.115 1.00 89.69 94 ASN A N 1
ATOM 776 C CA . ASN A 1 94 ? 4.548 20.748 22.735 1.00 89.69 94 ASN A CA 1
ATOM 777 C C . ASN A 1 94 ? 4.771 21.940 21.773 1.00 89.69 94 ASN A C 1
ATOM 779 O O . ASN A 1 94 ? 4.407 21.850 20.596 1.00 89.69 94 ASN A O 1
ATOM 783 N N . PRO A 1 95 ? 5.437 23.031 22.203 1.00 85.50 95 PRO A N 1
ATOM 784 C CA . PRO A 1 95 ? 5.618 24.235 21.383 1.00 85.50 95 PRO A CA 1
ATOM 785 C C . PRO A 1 95 ? 6.567 24.039 20.186 1.00 85.50 95 PRO A C 1
ATOM 787 O O . PRO A 1 95 ? 6.607 24.874 19.279 1.00 85.50 95 PRO A O 1
ATOM 790 N N . ASN A 1 96 ? 7.332 22.943 20.152 1.00 86.75 96 ASN A N 1
ATOM 791 C CA . ASN A 1 96 ? 8.264 22.642 19.062 1.00 86.75 96 ASN A CA 1
ATOM 792 C C . ASN A 1 96 ? 7.583 21.947 17.868 1.00 86.75 96 ASN A C 1
ATOM 794 O O . ASN A 1 96 ? 8.144 21.898 16.770 1.00 86.75 96 ASN A O 1
ATOM 798 N N . CYS A 1 97 ? 6.361 21.442 18.043 1.00 85.25 97 CYS A N 1
ATOM 799 C CA . CYS A 1 97 ? 5.599 20.763 16.998 1.00 85.25 97 CYS A CA 1
ATOM 800 C C . CYS A 1 97 ? 4.765 21.767 16.187 1.00 85.25 97 CYS A C 1
ATOM 802 O O . CYS A 1 97 ? 3.575 21.944 16.417 1.00 85.25 97 CYS A O 1
ATOM 804 N N . LYS A 1 98 ? 5.408 22.436 15.219 1.00 82.00 98 LYS A N 1
ATOM 805 C CA . LYS A 1 98 ? 4.798 23.541 14.448 1.00 82.00 98 LYS A CA 1
ATOM 806 C C . LYS A 1 98 ? 3.992 23.125 13.212 1.00 82.00 98 LYS A C 1
ATOM 808 O O . LYS A 1 98 ? 3.237 23.936 12.689 1.00 82.00 98 LYS A O 1
ATOM 813 N N . GLN A 1 99 ? 4.196 21.912 12.694 1.00 86.38 99 GLN A N 1
ATOM 814 C CA . GLN A 1 99 ? 3.563 21.446 11.456 1.00 86.38 99 GLN A CA 1
ATOM 815 C C . GLN A 1 99 ? 3.219 19.961 11.529 1.00 86.38 99 GLN A C 1
ATOM 817 O O . GLN A 1 99 ? 4.059 19.140 11.914 1.00 86.38 99 GLN A O 1
ATOM 822 N N . LEU A 1 100 ? 2.003 19.645 11.091 1.00 88.69 100 LEU A N 1
ATOM 823 C CA . LEU A 1 100 ? 1.497 18.294 10.898 1.00 88.69 100 LEU A CA 1
ATOM 824 C C . LEU A 1 100 ? 1.829 17.831 9.475 1.00 88.69 100 LEU A C 1
ATOM 826 O O . LEU A 1 100 ? 1.519 18.533 8.514 1.00 88.69 100 LEU A O 1
ATOM 830 N N . THR A 1 101 ? 2.466 16.670 9.335 1.00 90.75 101 THR A N 1
ATOM 831 C CA . THR A 1 101 ? 2.749 16.071 8.024 1.00 90.75 101 THR A CA 1
ATOM 832 C C . THR A 1 101 ? 2.429 14.583 8.042 1.00 90.75 101 THR A C 1
ATOM 834 O O . THR A 1 101 ? 2.722 13.912 9.033 1.00 90.75 101 THR A O 1
ATOM 837 N N . ASP A 1 102 ? 1.902 14.064 6.926 1.00 91.25 102 ASP A N 1
ATOM 838 C CA . ASP A 1 102 ? 1.552 12.643 6.763 1.00 91.25 102 ASP A CA 1
ATOM 839 C C . ASP A 1 102 ? 2.711 11.733 7.203 1.00 91.25 102 ASP A C 1
ATOM 841 O O . ASP A 1 102 ? 2.516 10.808 7.985 1.00 91.25 102 ASP A O 1
ATOM 845 N N . THR A 1 103 ? 3.942 12.038 6.771 1.00 92.25 103 THR A N 1
ATOM 846 C CA . THR A 1 103 ? 5.136 11.255 7.121 1.00 92.25 103 THR A CA 1
ATOM 847 C C . THR A 1 103 ? 5.352 11.166 8.629 1.00 92.25 103 THR A C 1
ATOM 849 O O . THR A 1 103 ? 5.501 10.062 9.137 1.00 92.25 103 THR A O 1
ATOM 852 N N . LYS A 1 104 ? 5.342 12.293 9.357 1.00 92.62 104 LYS A N 1
ATOM 853 C CA . LYS A 1 104 ? 5.605 12.293 10.807 1.00 92.62 104 LYS A CA 1
ATOM 854 C C . LYS A 1 104 ? 4.529 11.524 11.564 1.00 92.62 104 LYS A C 1
ATOM 856 O O . LYS A 1 104 ? 4.847 10.745 12.461 1.00 92.62 104 LYS A O 1
ATOM 861 N N . SER A 1 105 ? 3.268 11.737 11.195 1.00 95.62 105 SER A N 1
ATOM 862 C CA . SER A 1 105 ? 2.146 11.072 11.848 1.00 95.62 105 SER A CA 1
ATOM 863 C C . SER A 1 105 ? 2.152 9.561 11.588 1.00 95.62 105 SER A C 1
ATOM 865 O O . SER A 1 105 ? 1.969 8.781 12.523 1.00 95.62 105 SER A O 1
ATOM 867 N N . LEU A 1 106 ? 2.433 9.143 10.346 1.00 96.81 106 LEU A N 1
ATOM 868 C CA . LEU A 1 106 ? 2.568 7.732 9.976 1.00 96.81 106 LEU A CA 1
ATOM 869 C C . LEU A 1 106 ? 3.738 7.060 10.699 1.00 96.81 106 LEU A C 1
ATOM 871 O O . LEU A 1 106 ? 3.561 5.990 11.267 1.00 96.81 106 LEU A O 1
ATOM 875 N N . GLU A 1 107 ? 4.917 7.683 10.728 1.00 96.31 107 GLU A N 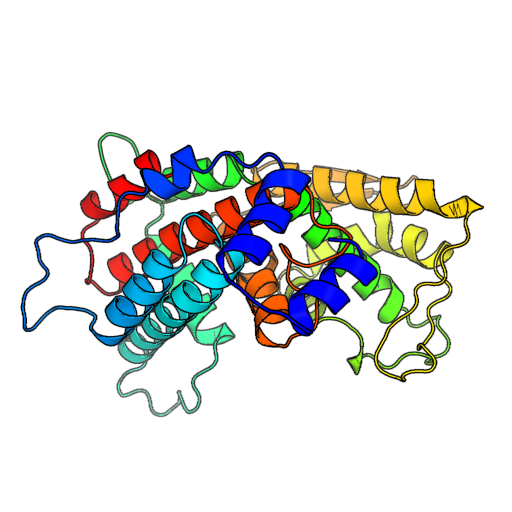1
ATOM 876 C CA . GLU A 1 107 ? 6.077 7.139 11.445 1.00 96.31 107 GLU A CA 1
ATOM 877 C C . GLU A 1 107 ? 5.771 6.908 12.923 1.00 96.31 107 GLU A C 1
ATOM 879 O O . GLU A 1 107 ? 6.049 5.831 13.449 1.00 96.31 107 GLU A O 1
ATOM 884 N N . LYS A 1 108 ? 5.131 7.888 13.573 1.00 96.25 108 LYS A N 1
ATOM 885 C CA . LYS A 1 108 ? 4.805 7.802 14.996 1.00 96.25 108 LYS A CA 1
ATOM 886 C C . LYS A 1 108 ? 3.789 6.704 15.299 1.00 96.25 108 LYS A C 1
ATOM 888 O O . LYS A 1 108 ? 3.948 5.979 16.279 1.00 96.25 108 LYS A O 1
ATOM 893 N N . VAL A 1 109 ? 2.742 6.568 14.483 1.00 97.62 109 VAL A N 1
ATOM 894 C CA . VAL A 1 109 ? 1.750 5.510 14.711 1.00 97.62 109 VAL A CA 1
ATOM 895 C C . VAL A 1 109 ? 2.314 4.127 14.382 1.00 97.62 109 VAL A C 1
ATOM 897 O O . VAL A 1 109 ? 2.048 3.191 15.126 1.00 97.62 109 VAL A O 1
ATOM 900 N N . ILE A 1 110 ? 3.153 3.995 13.347 1.00 98.31 110 ILE A N 1
ATOM 901 C CA . ILE A 1 110 ? 3.819 2.727 13.014 1.00 98.31 110 ILE A CA 1
ATOM 902 C C . ILE A 1 110 ? 4.763 2.293 14.137 1.00 98.31 110 ILE A C 1
ATOM 904 O O . ILE A 1 110 ? 4.737 1.129 14.521 1.00 98.31 110 ILE A O 1
ATOM 908 N N . GLU A 1 111 ? 5.574 3.207 14.679 1.00 97.69 111 GLU A N 1
ATOM 909 C CA . GLU A 1 111 ? 6.439 2.940 15.837 1.00 97.69 111 GLU A CA 1
ATOM 910 C C . GLU A 1 111 ? 5.628 2.373 17.011 1.00 97.69 111 GLU A C 1
ATOM 912 O O . GLU A 1 111 ? 5.976 1.345 17.584 1.00 97.69 111 GLU A O 1
ATOM 917 N N . HIS A 1 112 ? 4.506 3.009 17.342 1.00 97.00 112 HIS A N 1
ATOM 918 C CA . HIS A 1 112 ? 3.688 2.586 18.470 1.00 97.00 112 HIS A CA 1
ATOM 919 C C . HIS A 1 112 ? 2.895 1.295 18.211 1.00 97.00 112 HIS A C 1
ATOM 921 O O . HIS A 1 112 ? 2.755 0.504 19.135 1.00 97.00 112 HIS A O 1
ATOM 927 N N . ILE A 1 113 ? 2.432 1.040 16.982 1.00 98.38 113 ILE A N 1
ATOM 928 C CA . ILE A 1 113 ? 1.870 -0.269 16.599 1.00 98.38 113 ILE A CA 1
ATOM 929 C C . ILE A 1 113 ? 2.950 -1.355 16.701 1.00 98.38 113 ILE A C 1
ATOM 931 O O . ILE A 1 113 ? 2.674 -2.455 17.168 1.00 98.38 113 ILE A O 1
ATOM 935 N N . ALA A 1 114 ? 4.188 -1.057 16.295 1.00 98.12 114 ALA A N 1
ATOM 936 C CA . ALA A 1 114 ? 5.282 -2.019 16.364 1.00 98.12 114 ALA A CA 1
ATOM 937 C C . ALA A 1 114 ? 5.629 -2.414 17.808 1.00 98.12 114 ALA A C 1
ATOM 939 O O . ALA A 1 114 ? 5.940 -3.574 18.060 1.00 98.12 114 ALA A O 1
ATOM 940 N N . ASN A 1 115 ? 5.530 -1.476 18.754 1.00 97.94 115 ASN A N 1
ATOM 941 C CA . ASN A 1 115 ? 5.729 -1.753 20.181 1.00 97.94 115 ASN A CA 1
ATOM 942 C C . ASN A 1 115 ? 4.645 -2.675 20.769 1.00 97.94 115 ASN A C 1
ATOM 944 O O . ASN A 1 115 ? 4.893 -3.342 21.771 1.00 97.94 115 ASN A O 1
ATOM 948 N N . ASP A 1 116 ? 3.483 -2.763 20.120 1.00 97.75 116 ASP A N 1
ATOM 949 C CA . ASP A 1 116 ? 2.376 -3.635 20.512 1.00 97.75 116 ASP A CA 1
ATOM 950 C C . ASP A 1 116 ? 2.380 -4.984 19.768 1.00 97.75 116 ASP A C 1
ATOM 952 O O . ASP A 1 116 ? 1.383 -5.702 19.792 1.00 97.75 116 ASP A O 1
ATOM 956 N N . ALA A 1 117 ? 3.485 -5.364 19.115 1.00 97.62 117 ALA A N 1
ATOM 957 C CA . ALA A 1 117 ? 3.599 -6.596 18.320 1.00 97.62 117 ALA A CA 1
ATOM 958 C C . ALA A 1 117 ? 3.006 -7.845 19.001 1.00 97.62 117 ALA A C 1
ATOM 960 O O . ALA A 1 117 ? 2.346 -8.653 18.348 1.00 97.62 117 ALA A O 1
ATOM 961 N N . ASN A 1 118 ? 3.215 -7.969 20.317 1.00 97.38 118 ASN A N 1
ATOM 962 C CA . ASN A 1 118 ? 2.821 -9.122 21.129 1.00 97.38 118 ASN A CA 1
ATOM 963 C C . ASN A 1 118 ? 1.442 -8.984 21.797 1.00 97.38 118 ASN A C 1
ATOM 965 O O . ASN A 1 118 ? 1.057 -9.862 22.567 1.00 97.38 118 ASN A O 1
ATOM 969 N N . VAL A 1 119 ? 0.702 -7.897 21.553 1.00 97.69 119 VAL A N 1
ATOM 970 C CA . VAL A 1 119 ? -0.665 -7.753 22.069 1.00 97.69 119 VAL A CA 1
ATOM 971 C C . VAL A 1 119 ? -1.545 -8.825 21.436 1.00 97.69 119 VAL A C 1
ATOM 973 O O . VAL A 1 119 ? -1.610 -8.936 20.211 1.00 97.69 119 VAL A O 1
ATOM 976 N N . VAL A 1 120 ? -2.208 -9.603 22.290 1.00 97.19 120 VAL A N 1
ATOM 977 C CA . VAL A 1 120 ? -3.122 -10.682 21.902 1.00 97.19 120 VAL A CA 1
ATOM 978 C C . VAL A 1 120 ? -4.463 -10.092 21.465 1.00 97.19 120 VAL A C 1
ATOM 980 O O . VAL A 1 120 ? -5.029 -9.242 22.154 1.00 97.19 120 VAL A O 1
ATOM 983 N N . ILE A 1 121 ? -4.950 -10.549 20.313 1.00 96.06 121 ILE A N 1
ATOM 984 C CA . ILE A 1 121 ? -6.246 -10.192 19.727 1.00 96.06 121 ILE A CA 1
ATOM 985 C C . ILE A 1 121 ? -7.293 -11.229 20.140 1.00 96.06 121 ILE A C 1
ATOM 987 O O . ILE A 1 121 ? -8.304 -10.883 20.747 1.00 96.06 121 ILE A O 1
ATOM 991 N N . GLU A 1 122 ? -7.022 -12.496 19.831 1.00 89.88 122 GLU A N 1
ATOM 992 C CA . GLU A 1 122 ? -7.855 -13.660 20.138 1.00 89.88 122 GLU A CA 1
ATOM 993 C C . GLU A 1 122 ? -6.953 -14.901 20.175 1.00 89.88 122 GLU A C 1
ATOM 995 O O . GLU A 1 122 ? -6.026 -15.008 19.371 1.00 89.88 122 GLU A O 1
ATOM 1000 N N . ASP A 1 123 ? -7.195 -15.812 21.118 1.00 87.19 123 ASP A N 1
ATOM 1001 C CA . ASP A 1 123 ? -6.395 -17.024 21.327 1.00 87.19 123 ASP A CA 1
ATOM 1002 C C . ASP A 1 123 ? -4.871 -16.756 21.354 1.00 87.19 123 ASP A C 1
ATOM 1004 O O . ASP A 1 123 ? -4.387 -15.988 22.186 1.00 87.19 123 ASP A O 1
ATOM 1008 N N . GLU A 1 124 ? -4.103 -17.382 20.453 1.00 85.56 124 GLU A N 1
ATOM 1009 C CA . GLU A 1 124 ? -2.652 -17.183 20.288 1.00 85.56 124 GLU A CA 1
ATOM 1010 C C . GLU A 1 124 ? -2.304 -16.144 19.200 1.00 85.56 124 GLU A C 1
ATOM 1012 O O . GLU A 1 124 ? -1.131 -15.938 18.875 1.00 85.56 124 GLU A O 1
ATOM 1017 N N . HIS A 1 125 ? -3.297 -15.468 18.614 1.00 95.69 125 HIS A N 1
ATOM 1018 C CA . HIS A 1 125 ? -3.075 -14.487 17.557 1.00 95.69 125 HIS A CA 1
ATOM 1019 C C . HIS A 1 125 ? -2.726 -13.108 18.120 1.00 95.69 125 HIS A C 1
ATOM 1021 O O . HIS A 1 125 ? -3.520 -12.455 18.797 1.00 95.69 125 HIS A O 1
ATOM 1027 N N . THR A 1 126 ? -1.530 -12.629 17.783 1.00 97.81 126 THR A N 1
ATOM 1028 C CA . THR A 1 126 ? -1.037 -11.288 18.120 1.00 97.81 126 THR A CA 1
ATOM 1029 C C . THR A 1 126 ? -1.188 -10.298 16.964 1.00 97.81 126 THR A C 1
ATOM 1031 O O . THR A 1 126 ? -1.405 -10.701 15.815 1.00 97.81 126 THR A O 1
ATOM 1034 N N . ILE A 1 127 ? -0.987 -9.004 17.234 1.00 98.31 127 ILE A N 1
ATOM 1035 C CA . ILE A 1 127 ? -0.892 -7.958 16.199 1.00 98.31 127 ILE A CA 1
ATOM 1036 C C . ILE A 1 127 ? 0.165 -8.302 15.142 1.00 98.31 127 ILE A C 1
ATOM 1038 O O . ILE A 1 127 ? -0.093 -8.159 13.946 1.00 98.31 127 ILE A O 1
ATOM 1042 N N . GLU A 1 128 ? 1.343 -8.780 15.545 1.00 97.75 128 GLU A N 1
ATOM 1043 C CA . GLU A 1 128 ? 2.370 -9.184 14.582 1.00 97.75 128 GLU A CA 1
ATOM 1044 C C . GLU A 1 128 ? 1.906 -10.355 13.710 1.00 97.75 128 GLU A C 1
ATOM 1046 O O . GLU A 1 128 ? 2.096 -10.318 12.490 1.00 97.75 128 GLU A O 1
ATOM 1051 N N . SER A 1 129 ? 1.240 -11.353 14.300 1.00 96.69 129 SER A N 1
ATOM 1052 C CA . SER A 1 129 ? 0.699 -12.480 13.536 1.00 96.69 129 SER A CA 1
ATOM 1053 C C . SER A 1 129 ? -0.365 -12.027 12.530 1.00 96.69 129 SER A C 1
ATOM 1055 O O . SER A 1 129 ? -0.311 -12.445 11.374 1.00 96.69 129 SER A O 1
ATOM 1057 N N . LEU A 1 130 ? -1.253 -11.097 12.916 1.00 98.00 130 LEU A N 1
ATOM 1058 C CA . LEU A 1 130 ? -2.263 -10.500 12.038 1.00 98.00 130 LEU A CA 1
ATOM 1059 C C . LEU A 1 130 ? -1.613 -9.857 10.811 1.00 98.00 130 LEU A C 1
ATOM 1061 O O . LEU A 1 130 ? -1.971 -10.162 9.673 1.00 98.00 130 LEU A O 1
ATOM 1065 N N . VAL A 1 131 ? -0.616 -8.997 11.026 1.00 98.12 131 VAL A N 1
ATOM 1066 C CA . VAL A 1 131 ? 0.118 -8.368 9.920 1.00 98.12 131 VAL A CA 1
ATOM 1067 C C . VAL A 1 131 ? 0.846 -9.417 9.074 1.00 98.12 131 VAL A C 1
ATOM 1069 O O . VAL A 1 131 ? 0.880 -9.291 7.848 1.00 98.12 131 VAL A O 1
ATOM 1072 N N . GLY A 1 132 ? 1.366 -10.478 9.695 1.00 97.38 132 GLY A N 1
ATOM 1073 C CA . GLY A 1 132 ? 1.946 -11.634 9.012 1.00 97.38 132 GLY A CA 1
ATOM 1074 C C . GLY A 1 132 ? 0.977 -12.317 8.040 1.00 97.38 132 GLY A C 1
ATOM 1075 O O . GLY A 1 132 ? 1.352 -12.561 6.891 1.00 97.38 132 GLY A O 1
ATOM 1076 N N . PHE A 1 133 ? -0.280 -12.551 8.440 1.00 96.69 133 PHE A N 1
ATOM 1077 C CA . PHE A 1 133 ? -1.308 -13.100 7.542 1.00 96.69 133 PHE A CA 1
ATOM 1078 C C . PHE A 1 133 ? -1.549 -12.196 6.336 1.00 96.69 133 PHE A C 1
ATOM 1080 O O . PHE A 1 133 ? -1.564 -12.675 5.201 1.00 96.69 133 PHE A O 1
ATOM 1087 N N . TYR A 1 134 ? -1.661 -10.884 6.558 1.00 98.31 134 TYR A N 1
ATOM 1088 C CA . TYR A 1 134 ? -1.822 -9.927 5.466 1.00 98.31 134 TYR A CA 1
ATOM 1089 C C . TYR A 1 134 ? -0.619 -9.946 4.523 1.00 98.31 134 TYR A C 1
ATOM 1091 O O . TYR A 1 134 ? -0.814 -9.983 3.308 1.00 98.31 134 TYR A O 1
ATOM 1099 N N . ILE A 1 135 ? 0.612 -9.970 5.045 1.00 98.12 135 ILE A N 1
ATOM 1100 C CA . ILE A 1 135 ? 1.834 -10.063 4.231 1.00 98.12 135 ILE A CA 1
ATOM 1101 C C . ILE A 1 135 ? 1.823 -11.326 3.359 1.00 98.12 135 ILE A C 1
ATOM 1103 O O . ILE A 1 135 ? 2.112 -11.247 2.163 1.00 98.12 135 ILE A O 1
ATOM 1107 N N . GLY A 1 136 ? 1.430 -12.471 3.924 1.00 96.94 136 GLY A N 1
ATOM 1108 C CA . GLY A 1 136 ? 1.357 -13.746 3.205 1.00 96.94 136 GLY A CA 1
ATOM 1109 C C . GLY A 1 136 ? 0.334 -13.773 2.062 1.00 96.94 136 GLY A C 1
ATOM 1110 O O . GLY A 1 136 ? 0.412 -14.640 1.191 1.00 96.94 136 GLY A O 1
ATOM 1111 N N . LYS A 1 137 ? -0.608 -12.822 2.034 1.00 97.06 137 LYS A N 1
ATOM 1112 C CA . LYS A 1 137 ? -1.686 -12.727 1.038 1.00 97.06 137 LYS A CA 1
ATOM 1113 C C . LYS A 1 137 ? -1.506 -11.597 0.019 1.00 97.06 137 LYS A C 1
ATOM 1115 O O . LYS A 1 137 ? -2.379 -11.431 -0.829 1.00 97.06 137 LYS A O 1
ATOM 1120 N N . ILE A 1 138 ? -0.404 -10.838 0.061 1.00 97.50 138 ILE A N 1
ATOM 1121 C CA . ILE A 1 138 ? -0.151 -9.760 -0.913 1.00 97.50 138 ILE A CA 1
ATOM 1122 C C . ILE A 1 138 ? -0.124 -10.343 -2.342 1.00 97.50 138 ILE A C 1
ATOM 1124 O O . ILE A 1 138 ? 0.723 -11.195 -2.628 1.00 97.50 138 ILE A O 1
ATOM 1128 N N . PRO A 1 139 ? -0.974 -9.859 -3.271 1.00 96.25 139 PRO A N 1
ATOM 1129 C CA . PRO A 1 139 ? -0.953 -10.302 -4.660 1.00 96.25 139 PRO A CA 1
ATOM 1130 C C . PRO A 1 139 ? 0.353 -9.931 -5.363 1.00 96.25 139 PRO A C 1
ATOM 1132 O O . PRO A 1 139 ? 0.871 -8.824 -5.195 1.00 96.25 139 PRO A O 1
ATOM 1135 N N . ASP A 1 140 ? 0.844 -10.798 -6.250 1.00 95.44 140 ASP A N 1
ATOM 1136 C CA . ASP A 1 140 ? 2.100 -10.564 -6.979 1.00 95.44 140 ASP A CA 1
ATOM 1137 C C . ASP A 1 140 ? 2.074 -9.265 -7.795 1.00 95.44 140 ASP A C 1
ATOM 1139 O O . ASP A 1 140 ? 3.093 -8.585 -7.933 1.00 95.44 140 ASP A O 1
ATOM 1143 N N . LYS A 1 141 ? 0.897 -8.862 -8.292 1.00 93.94 141 LYS A N 1
ATOM 1144 C CA . LYS A 1 141 ? 0.723 -7.593 -9.008 1.00 93.94 141 LYS A CA 1
ATOM 1145 C C . LYS A 1 141 ? 1.080 -6.374 -8.152 1.00 93.94 141 LYS A C 1
ATOM 1147 O O . LYS A 1 141 ? 1.605 -5.398 -8.688 1.00 93.94 141 LYS A O 1
ATOM 1152 N N . THR A 1 142 ? 0.873 -6.440 -6.838 1.00 95.94 142 THR A N 1
ATOM 1153 C CA . THR A 1 142 ? 1.278 -5.388 -5.896 1.00 95.94 142 THR A CA 1
ATOM 1154 C C . THR A 1 142 ? 2.801 -5.296 -5.804 1.00 95.94 142 THR A C 1
ATOM 1156 O O . THR A 1 142 ? 3.349 -4.199 -5.897 1.00 95.94 142 THR A O 1
ATOM 1159 N N . TYR A 1 143 ? 3.510 -6.426 -5.726 1.00 97.75 143 TYR A N 1
ATOM 1160 C CA . TYR A 1 143 ? 4.977 -6.426 -5.750 1.00 97.75 143 TYR A CA 1
ATOM 1161 C C . TYR A 1 143 ? 5.541 -5.979 -7.101 1.00 9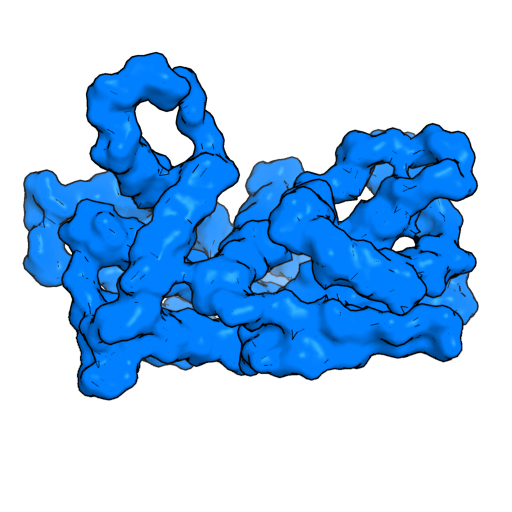7.75 143 TYR A C 1
ATOM 1163 O O . TYR A 1 143 ? 6.510 -5.224 -7.131 1.00 97.75 143 TYR A O 1
ATOM 1171 N N . ARG A 1 144 ? 4.909 -6.364 -8.220 1.00 96.44 144 ARG A N 1
ATOM 1172 C CA . ARG A 1 144 ? 5.272 -5.871 -9.562 1.00 96.44 144 ARG A CA 1
ATOM 1173 C C . ARG A 1 144 ? 5.112 -4.357 -9.673 1.00 96.44 144 ARG A C 1
ATOM 1175 O O . ARG A 1 144 ? 5.964 -3.701 -10.263 1.00 96.44 144 ARG A O 1
ATOM 1182 N N . PHE A 1 145 ? 4.056 -3.795 -9.084 1.00 94.56 145 PHE A N 1
ATOM 1183 C CA . PHE A 1 145 ? 3.879 -2.346 -8.990 1.00 94.56 145 PHE A CA 1
ATOM 1184 C C . PHE A 1 145 ? 5.028 -1.686 -8.210 1.00 94.56 145 PHE A C 1
ATOM 1186 O O . PHE A 1 145 ? 5.600 -0.711 -8.702 1.00 94.56 145 PHE A O 1
ATOM 1193 N N . VAL A 1 146 ? 5.405 -2.244 -7.052 1.00 97.19 146 VAL A N 1
ATOM 1194 C CA . VAL A 1 146 ? 6.519 -1.734 -6.234 1.00 97.19 146 VAL A CA 1
ATOM 1195 C C . VAL A 1 146 ? 7.846 -1.793 -6.987 1.00 97.19 146 VAL A C 1
ATOM 1197 O O . VAL A 1 146 ? 8.520 -0.776 -7.143 1.00 97.19 146 VAL A O 1
ATOM 1200 N N . ALA A 1 147 ? 8.193 -2.965 -7.519 1.00 98.31 147 ALA A N 1
ATOM 1201 C CA . ALA A 1 147 ? 9.400 -3.165 -8.312 1.00 98.31 147 ALA A CA 1
ATOM 1202 C C . ALA A 1 147 ? 9.453 -2.207 -9.511 1.00 98.31 147 ALA A C 1
ATOM 1204 O O . ALA A 1 147 ? 10.484 -1.585 -9.762 1.00 98.31 147 ALA A O 1
ATOM 1205 N N . SER A 1 148 ? 8.328 -2.030 -10.212 1.00 95.56 148 SER A N 1
ATOM 1206 C CA . SER A 1 148 ? 8.257 -1.155 -11.380 1.00 95.56 148 SER A CA 1
ATOM 1207 C C . SER A 1 148 ? 8.549 0.301 -11.029 1.00 95.56 148 SER A C 1
ATOM 1209 O O . SER A 1 148 ? 9.389 0.907 -11.689 1.00 95.56 148 SER A O 1
ATOM 1211 N N . TYR A 1 149 ? 7.922 0.883 -9.997 1.00 95.00 149 TYR A N 1
ATOM 1212 C CA . TYR A 1 149 ? 8.206 2.288 -9.680 1.00 95.00 149 TYR A CA 1
ATOM 1213 C C . TYR A 1 149 ? 9.635 2.486 -9.152 1.00 95.00 149 TYR A C 1
ATOM 1215 O O . TYR A 1 149 ? 10.200 3.560 -9.355 1.00 95.00 149 TYR A O 1
ATOM 1223 N N . ILE A 1 150 ? 10.227 1.477 -8.496 1.00 97.50 150 ILE A N 1
ATOM 1224 C CA . ILE A 1 150 ? 11.623 1.526 -8.039 1.00 97.50 150 ILE A CA 1
ATOM 1225 C C . ILE A 1 150 ? 12.568 1.570 -9.241 1.00 97.50 150 ILE A C 1
ATOM 1227 O O . ILE A 1 150 ? 13.370 2.496 -9.343 1.00 97.50 150 ILE A O 1
ATOM 1231 N N . LEU A 1 151 ? 12.441 0.618 -10.171 1.00 96.94 151 LEU A N 1
ATOM 1232 C CA . LEU A 1 151 ? 13.302 0.534 -11.356 1.00 96.94 151 LEU A CA 1
ATOM 1233 C C . LEU A 1 151 ? 13.143 1.754 -12.267 1.00 96.94 151 LEU A C 1
ATOM 1235 O O . LEU A 1 151 ? 14.133 2.355 -12.677 1.00 96.94 151 LEU A O 1
ATOM 1239 N N . LYS A 1 152 ? 11.902 2.191 -12.510 1.00 93.44 152 LYS A N 1
ATOM 1240 C CA . LYS A 1 152 ? 11.625 3.416 -13.276 1.00 93.44 152 LYS A CA 1
ATOM 1241 C C . LYS A 1 152 ? 12.218 4.650 -12.608 1.00 93.44 152 LYS A C 1
ATOM 1243 O O . LYS A 1 152 ? 12.793 5.495 -13.282 1.00 93.44 152 LYS A O 1
ATOM 1248 N N . GLY A 1 153 ? 12.114 4.749 -11.284 1.00 93.88 153 GLY A N 1
ATOM 1249 C CA . GLY A 1 153 ? 12.731 5.828 -10.522 1.00 93.88 153 GLY A CA 1
ATOM 1250 C C . GLY A 1 153 ? 14.258 5.835 -10.627 1.00 93.88 153 GLY A C 1
ATOM 1251 O O . GLY A 1 153 ? 14.847 6.903 -10.779 1.00 93.88 153 GLY A O 1
ATOM 1252 N N . MET A 1 154 ? 14.896 4.661 -10.601 1.00 93.81 154 MET A N 1
ATOM 1253 C CA . MET A 1 154 ? 16.344 4.513 -10.809 1.00 93.81 154 MET A CA 1
ATOM 1254 C C . MET A 1 154 ? 16.781 4.901 -12.224 1.00 93.81 154 MET A C 1
ATOM 1256 O O . MET A 1 154 ? 17.862 5.468 -12.368 1.00 93.81 154 MET A O 1
ATOM 1260 N N . ALA A 1 155 ? 15.953 4.625 -13.237 1.00 92.56 155 ALA A N 1
ATOM 1261 C CA . ALA A 1 155 ? 16.206 5.040 -14.614 1.00 92.56 155 ALA A CA 1
ATOM 1262 C C . ALA A 1 155 ? 16.061 6.555 -14.807 1.00 92.56 155 ALA A C 1
ATOM 1264 O O . ALA A 1 155 ? 16.929 7.185 -15.396 1.00 92.56 155 ALA A O 1
ATOM 1265 N N . ILE A 1 156 ? 15.007 7.159 -14.250 1.00 90.50 156 ILE A N 1
ATOM 1266 C CA . ILE A 1 156 ? 14.772 8.610 -14.337 1.00 90.50 156 ILE A CA 1
ATOM 1267 C C . ILE A 1 156 ? 15.844 9.401 -13.582 1.00 90.50 156 ILE A C 1
ATOM 1269 O O . ILE A 1 156 ? 16.264 10.457 -14.036 1.00 90.50 156 ILE A O 1
ATOM 1273 N N . MET A 1 157 ? 16.274 8.916 -12.415 1.00 86.88 157 MET A N 1
ATOM 1274 C CA . MET A 1 157 ? 17.288 9.592 -11.598 1.00 86.88 157 MET A CA 1
ATOM 1275 C C . MET A 1 157 ? 18.725 9.201 -11.980 1.00 86.88 157 MET A C 1
ATOM 1277 O O . MET A 1 157 ? 19.634 9.431 -11.183 1.00 86.88 157 MET A O 1
ATOM 1281 N N . ASP A 1 158 ? 18.941 8.594 -13.153 1.00 78.25 158 ASP A N 1
ATOM 1282 C CA . ASP A 1 158 ? 20.277 8.237 -13.627 1.00 78.25 158 ASP A CA 1
ATOM 1283 C C . ASP A 1 158 ? 21.111 9.497 -13.908 1.00 78.25 158 ASP A C 1
ATOM 1285 O O . ASP A 1 158 ? 20.761 10.265 -14.810 1.00 78.25 158 ASP A O 1
ATOM 1289 N N . PRO A 1 159 ? 22.252 9.701 -13.230 1.00 64.19 159 PRO A N 1
ATOM 1290 C CA . PRO A 1 159 ? 23.147 10.818 -13.518 1.00 64.19 159 PRO A CA 1
ATOM 1291 C C . PRO A 1 159 ? 23.692 10.825 -14.957 1.00 64.19 159 PRO A C 1
ATOM 1293 O O . PRO A 1 159 ? 24.084 11.881 -15.449 1.00 64.19 159 PRO A O 1
ATOM 1296 N N . LYS A 1 160 ? 23.733 9.665 -15.632 1.00 64.38 160 LYS A N 1
ATOM 1297 C CA . LYS A 1 160 ? 24.263 9.509 -16.998 1.00 64.38 160 LYS A CA 1
ATOM 1298 C C . LYS A 1 160 ? 23.262 9.862 -18.101 1.00 64.38 160 LYS A C 1
ATOM 1300 O O . LYS A 1 160 ? 23.681 10.030 -19.241 1.00 64.38 160 LYS A O 1
ATOM 1305 N N . SER A 1 161 ? 21.980 10.060 -17.785 1.00 57.56 161 SER A N 1
ATOM 1306 C CA . SER A 1 161 ? 20.921 10.446 -18.742 1.00 57.56 161 SER A CA 1
ATOM 1307 C C . SER A 1 161 ? 21.050 11.888 -19.295 1.00 57.56 161 SER A C 1
ATOM 1309 O O . SER A 1 161 ? 20.093 12.472 -19.815 1.00 57.56 161 SER A O 1
ATOM 1311 N N . ASN A 1 162 ? 22.244 12.490 -19.187 1.00 50.19 162 ASN A N 1
ATOM 1312 C CA . ASN A 1 162 ? 22.599 13.844 -19.627 1.00 50.19 162 ASN A CA 1
ATOM 1313 C C . ASN A 1 162 ? 21.663 14.959 -19.120 1.00 50.19 162 ASN A C 1
ATOM 1315 O O . ASN A 1 162 ? 21.542 16.002 -19.759 1.00 50.19 162 ASN A O 1
ATOM 1319 N N . GLY A 1 163 ? 20.990 14.770 -17.978 1.00 56.19 163 GLY A N 1
ATOM 1320 C CA . GLY A 1 163 ? 20.107 15.794 -17.403 1.00 56.19 163 GLY A CA 1
ATOM 1321 C C . GLY A 1 163 ? 18.901 16.156 -18.282 1.00 56.19 163 GLY A C 1
ATOM 1322 O O . GLY A 1 163 ? 18.300 17.211 -18.086 1.00 56.19 163 GLY A O 1
ATOM 1323 N N . SER A 1 164 ? 18.547 15.302 -19.247 1.00 61.56 164 SER A N 1
ATOM 1324 C CA . SER A 1 164 ? 17.420 15.517 -20.165 1.00 61.56 164 SER A CA 1
ATOM 1325 C C . SER A 1 164 ? 16.059 15.426 -19.464 1.00 61.56 164 SER A C 1
ATOM 1327 O O . SER A 1 164 ? 15.102 16.086 -19.874 1.00 61.56 164 SER A O 1
ATOM 1329 N N . VAL A 1 165 ? 15.980 14.663 -18.368 1.00 74.94 165 VAL A N 1
ATOM 1330 C CA . VAL A 1 165 ? 14.761 14.469 -17.578 1.00 74.94 165 VAL A CA 1
ATOM 1331 C C . VAL A 1 165 ? 14.984 14.945 -16.147 1.00 74.94 165 VAL A C 1
ATOM 1333 O O . VAL A 1 165 ? 15.818 14.433 -15.408 1.00 74.94 165 VAL A O 1
ATOM 1336 N N . SER A 1 166 ? 14.224 15.964 -15.749 1.00 80.94 166 SER A N 1
ATOM 1337 C CA . SER A 1 166 ? 14.295 16.532 -14.402 1.00 80.94 166 SER A CA 1
ATOM 1338 C C . SER A 1 166 ? 13.793 15.545 -13.338 1.00 80.94 166 SER A C 1
ATOM 1340 O O . SER A 1 166 ? 12.816 14.823 -13.541 1.00 80.94 166 SER A O 1
ATOM 1342 N N . GLU A 1 167 ? 14.382 15.577 -12.139 1.00 85.25 167 GLU A N 1
ATOM 1343 C CA . GLU A 1 167 ? 13.948 14.748 -11.004 1.00 85.25 167 GLU A CA 1
ATOM 1344 C C . GLU A 1 167 ? 12.477 14.961 -10.602 1.00 85.25 167 GLU A C 1
ATOM 1346 O O . GLU A 1 167 ? 11.918 14.152 -9.854 1.00 85.25 167 GLU A O 1
ATOM 1351 N N . ILE A 1 168 ? 11.826 16.039 -11.061 1.00 85.81 168 ILE A N 1
ATOM 1352 C CA . ILE A 1 168 ? 10.391 16.284 -10.835 1.00 85.81 168 ILE A CA 1
ATOM 1353 C C . ILE A 1 168 ? 9.511 15.165 -11.405 1.00 85.81 168 ILE A C 1
ATOM 1355 O O . ILE A 1 168 ? 8.432 14.924 -10.875 1.00 85.81 168 ILE A O 1
ATOM 1359 N N . TYR A 1 169 ? 9.991 14.458 -12.431 1.00 86.69 169 TYR A N 1
ATOM 1360 C CA . TYR A 1 169 ? 9.273 13.360 -13.073 1.00 86.69 169 TYR A CA 1
ATOM 1361 C C . TYR A 1 169 ? 9.393 12.030 -12.313 1.00 86.69 169 TYR A C 1
ATOM 1363 O O . TYR A 1 169 ? 8.621 11.100 -12.551 1.00 86.69 169 TYR A O 1
ATOM 1371 N N . ALA A 1 170 ? 10.341 11.914 -11.377 1.00 87.81 170 ALA A N 1
ATOM 1372 C CA . ALA A 1 170 ? 10.457 10.727 -10.544 1.00 87.81 170 ALA A CA 1
ATOM 1373 C C . ALA A 1 170 ? 9.319 10.686 -9.512 1.00 87.81 170 ALA A C 1
ATOM 1375 O O . ALA A 1 170 ? 9.152 11.612 -8.710 1.00 87.81 170 ALA A O 1
ATOM 1376 N N . LEU A 1 171 ? 8.573 9.575 -9.501 1.00 88.25 171 LEU A N 1
ATOM 1377 C CA . LEU A 1 171 ? 7.443 9.364 -8.596 1.00 88.25 171 LEU A CA 1
ATOM 1378 C C . LEU A 1 171 ? 7.845 9.579 -7.132 1.00 88.25 171 LEU A C 1
ATOM 1380 O O . LEU A 1 171 ? 8.886 9.101 -6.673 1.00 88.25 171 LEU A O 1
ATOM 1384 N N . SER A 1 172 ? 6.973 10.235 -6.364 1.00 90.81 172 SER A N 1
ATOM 1385 C CA . SER A 1 172 ? 7.189 10.455 -4.928 1.00 90.81 172 SER A CA 1
ATOM 1386 C C . SER A 1 172 ? 7.387 9.140 -4.168 1.00 90.81 172 SER A C 1
ATOM 1388 O O . SER A 1 172 ? 8.248 9.075 -3.297 1.00 90.81 172 SER A O 1
ATOM 1390 N N . SER A 1 173 ? 6.689 8.069 -4.565 1.00 93.44 173 SER A N 1
ATOM 1391 C CA . SER A 1 173 ? 6.870 6.704 -4.047 1.00 93.44 173 SER A CA 1
ATOM 1392 C C . SER A 1 173 ? 8.306 6.194 -4.139 1.00 93.44 173 SER A C 1
ATOM 1394 O O . SER A 1 173 ? 8.806 5.589 -3.191 1.00 93.44 173 SER A O 1
ATOM 1396 N N . TYR A 1 174 ? 8.998 6.470 -5.247 1.00 94.88 174 TYR A N 1
ATOM 1397 C CA . TYR A 1 174 ? 10.402 6.095 -5.392 1.00 94.88 174 TYR A CA 1
ATOM 1398 C C . TYR A 1 174 ? 11.288 6.885 -4.427 1.00 94.88 174 TYR A C 1
ATOM 1400 O O . TYR A 1 174 ? 12.096 6.295 -3.711 1.00 94.88 174 TYR A O 1
ATOM 1408 N N . LYS A 1 175 ? 11.095 8.207 -4.351 1.00 93.56 175 LYS A N 1
ATOM 1409 C CA . LYS A 1 175 ? 11.846 9.075 -3.430 1.00 93.56 175 LYS A CA 1
ATOM 1410 C C . LYS A 1 175 ? 11.637 8.646 -1.976 1.00 93.56 175 LYS A C 1
ATOM 1412 O O . LYS A 1 175 ? 12.596 8.552 -1.216 1.00 93.56 175 LYS A O 1
ATOM 1417 N N . THR A 1 176 ? 10.401 8.316 -1.596 1.00 95.06 176 THR A N 1
ATOM 1418 C CA . THR A 1 176 ? 10.084 7.761 -0.276 1.00 95.06 176 THR A CA 1
ATOM 1419 C C . THR A 1 176 ? 10.805 6.436 -0.039 1.00 95.06 176 THR A C 1
ATOM 1421 O O . THR A 1 176 ? 11.435 6.294 1.005 1.00 95.06 176 THR A O 1
ATOM 1424 N N . PHE A 1 177 ? 10.774 5.496 -0.991 1.00 97.19 177 PHE A N 1
ATOM 1425 C CA . PHE A 1 177 ? 11.486 4.220 -0.869 1.00 97.19 177 PHE A CA 1
ATOM 1426 C C . PHE A 1 177 ? 12.993 4.423 -0.663 1.00 97.19 177 PHE A C 1
ATOM 1428 O O . PHE A 1 177 ? 13.541 3.933 0.321 1.00 97.19 177 PHE A O 1
ATOM 1435 N N . LYS A 1 178 ? 13.639 5.207 -1.536 1.00 96.69 178 LYS A N 1
ATOM 1436 C CA . LYS A 1 178 ? 15.073 5.525 -1.460 1.00 96.69 178 LYS A CA 1
ATOM 1437 C C . LYS A 1 178 ? 15.456 6.121 -0.103 1.00 96.69 178 LYS A C 1
ATOM 1439 O O . LYS A 1 178 ? 16.447 5.714 0.488 1.00 96.69 178 LYS A O 1
ATOM 1444 N N . ASN A 1 179 ? 14.651 7.052 0.408 1.00 95.94 179 ASN A N 1
ATOM 1445 C CA . ASN A 1 179 ? 14.937 7.731 1.671 1.00 95.94 179 ASN A CA 1
ATOM 1446 C C . ASN A 1 179 ? 14.695 6.847 2.903 1.00 95.94 179 ASN A C 1
ATOM 1448 O O . ASN A 1 179 ? 15.391 7.001 3.902 1.00 95.94 179 ASN A O 1
ATOM 1452 N N . LYS A 1 180 ? 13.693 5.959 2.867 1.00 96.00 180 LYS A N 1
ATOM 1453 C CA . LYS A 1 180 ? 13.360 5.079 4.001 1.00 96.00 180 LYS A CA 1
ATOM 1454 C C . LYS A 1 180 ? 14.209 3.811 4.044 1.00 96.00 180 LYS A C 1
ATOM 1456 O O . LYS A 1 180 ? 14.416 3.275 5.126 1.00 96.00 180 LYS A O 1
ATOM 1461 N N . PHE A 1 181 ? 14.707 3.355 2.897 1.00 97.69 181 PHE A N 1
ATOM 1462 C CA . PHE A 1 181 ? 15.461 2.110 2.767 1.00 97.69 181 PHE A CA 1
ATOM 1463 C C . PHE A 1 181 ? 16.750 2.306 1.948 1.00 97.69 181 PHE A C 1
ATOM 1465 O O . PHE A 1 181 ? 16.914 1.643 0.923 1.00 97.69 181 PHE A O 1
ATOM 1472 N N . PRO A 1 182 ? 17.672 3.201 2.358 1.00 97.44 182 PRO A N 1
ATOM 1473 C CA . PRO A 1 182 ? 18.843 3.558 1.552 1.00 97.44 182 PRO A CA 1
ATOM 1474 C C . PRO A 1 182 ? 19.788 2.375 1.293 1.00 97.44 182 PRO A C 1
ATOM 1476 O O . PRO A 1 182 ? 20.310 2.236 0.192 1.00 97.44 182 PRO A O 1
ATOM 1479 N N . GLU A 1 183 ? 19.975 1.486 2.271 1.00 97.38 183 GLU A N 1
ATOM 1480 C CA . GLU A 1 183 ? 20.846 0.311 2.126 1.00 97.38 183 GLU A CA 1
ATOM 1481 C C . GLU A 1 183 ? 20.258 -0.715 1.146 1.00 97.38 183 GLU A C 1
ATOM 1483 O O . GLU A 1 183 ? 20.934 -1.155 0.216 1.00 97.38 183 GLU A O 1
ATOM 1488 N N . ILE A 1 184 ? 18.967 -1.033 1.298 1.00 98.38 184 ILE A N 1
ATOM 1489 C CA . ILE A 1 184 ? 18.231 -1.919 0.383 1.00 98.38 184 ILE A CA 1
ATOM 1490 C C . ILE A 1 184 ? 18.208 -1.314 -1.025 1.00 98.38 184 ILE A C 1
ATOM 1492 O O . ILE A 1 184 ? 18.448 -2.017 -2.006 1.00 98.38 184 ILE A O 1
ATOM 1496 N N . HIS A 1 185 ? 17.950 -0.006 -1.131 1.00 98.19 185 HIS A N 1
ATOM 1497 C CA . HIS A 1 185 ? 17.984 0.733 -2.392 1.00 98.19 185 HIS A CA 1
ATOM 1498 C C . HIS A 1 185 ? 19.348 0.602 -3.076 1.00 98.19 185 HIS A C 1
ATOM 1500 O O . HIS A 1 185 ? 19.377 0.236 -4.247 1.00 98.19 185 HIS A O 1
ATOM 1506 N N . GLY A 1 186 ? 20.454 0.785 -2.348 1.00 97.38 186 GLY A N 1
ATOM 1507 C CA . GLY A 1 186 ? 21.806 0.653 -2.896 1.00 97.38 186 GLY A CA 1
ATOM 1508 C C . GLY A 1 186 ? 22.130 -0.753 -3.415 1.00 97.38 186 GLY A C 1
ATOM 1509 O O . GLY A 1 186 ? 22.780 -0.895 -4.452 1.00 97.38 186 GLY A O 1
ATOM 1510 N N . VAL A 1 187 ? 21.645 -1.807 -2.748 1.00 98.38 187 VAL A N 1
ATOM 1511 C CA . VAL A 1 187 ? 21.791 -3.191 -3.238 1.00 98.38 187 VAL A CA 1
ATOM 1512 C C . VAL A 1 187 ? 20.962 -3.414 -4.505 1.00 98.38 187 VAL A C 1
ATOM 1514 O O . VAL A 1 187 ? 21.469 -3.987 -5.472 1.00 98.38 187 VAL A O 1
ATOM 1517 N N . ILE A 1 188 ? 19.707 -2.951 -4.537 1.00 98.38 188 ILE A N 1
ATOM 1518 C CA . ILE A 1 188 ? 18.837 -3.068 -5.720 1.00 98.38 188 ILE A CA 1
ATOM 1519 C C . ILE A 1 188 ? 19.417 -2.277 -6.897 1.00 98.38 188 ILE A C 1
ATOM 1521 O O . ILE A 1 188 ? 19.383 -2.758 -8.028 1.00 98.38 188 ILE A O 1
ATOM 1525 N N . GLU A 1 189 ? 19.978 -1.095 -6.649 1.00 96.31 189 GLU A N 1
ATOM 1526 C CA . GLU A 1 189 ? 20.573 -0.255 -7.687 1.00 96.31 189 GLU A CA 1
ATOM 1527 C C . GLU A 1 189 ? 21.711 -0.979 -8.412 1.00 96.31 189 GLU A C 1
ATOM 1529 O O . GLU A 1 189 ? 21.693 -1.063 -9.640 1.00 96.31 189 GLU A O 1
ATOM 1534 N N . LYS A 1 190 ? 22.644 -1.572 -7.661 1.00 96.06 190 LYS A N 1
ATOM 1535 C CA . LYS A 1 190 ? 23.779 -2.310 -8.232 1.00 96.06 190 LYS A CA 1
ATOM 1536 C C . LYS A 1 190 ? 23.367 -3.614 -8.910 1.00 96.06 190 LYS A C 1
ATOM 1538 O O . LYS A 1 190 ? 23.979 -4.029 -9.882 1.00 96.06 190 LYS A O 1
ATOM 1543 N N . THR A 1 191 ? 22.341 -4.296 -8.403 1.00 96.75 191 THR A N 1
ATOM 1544 C CA . THR A 1 191 ? 21.963 -5.628 -8.912 1.00 96.75 191 THR A CA 1
ATOM 1545 C C . THR A 1 191 ? 20.975 -5.579 -10.074 1.00 96.75 191 THR A C 1
ATOM 1547 O O . THR A 1 191 ? 21.138 -6.321 -11.045 1.00 96.75 191 THR A O 1
ATOM 1550 N N . TYR A 1 192 ? 19.981 -4.693 -10.000 1.00 97.19 192 TYR A N 1
ATOM 1551 C CA . TYR A 1 192 ? 18.916 -4.544 -10.994 1.00 97.19 192 TYR A CA 1
ATOM 1552 C C . TYR A 1 192 ? 18.927 -3.179 -11.684 1.00 97.19 192 TYR A C 1
ATOM 1554 O O . TYR A 1 192 ? 18.692 -3.116 -12.889 1.00 97.19 192 TYR A O 1
ATOM 1562 N N . GLY A 1 193 ? 19.168 -2.097 -10.937 1.00 94.62 193 GLY A N 1
ATOM 1563 C CA . GLY A 1 193 ? 19.023 -0.722 -11.421 1.00 94.62 193 GLY A CA 1
ATOM 1564 C C . GLY A 1 193 ? 19.916 -0.403 -12.618 1.00 94.62 193 GLY A C 1
ATOM 1565 O O . GLY A 1 193 ? 19.424 0.119 -13.611 1.00 94.62 193 GLY A O 1
ATOM 1566 N N . GLU A 1 194 ? 21.195 -0.773 -12.565 1.00 92.62 194 GLU A N 1
ATOM 1567 C CA . GLU A 1 194 ? 22.144 -0.603 -13.678 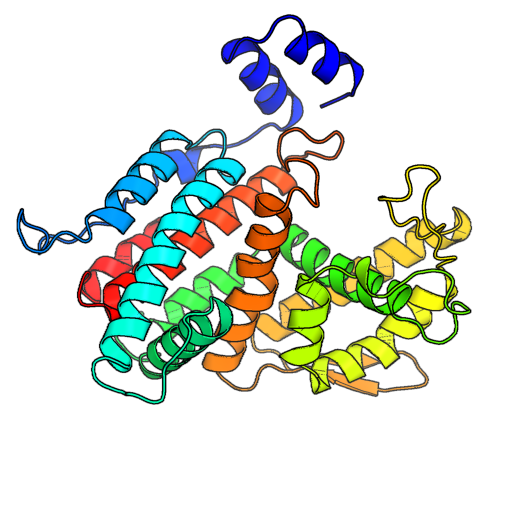1.00 92.62 194 GLU A CA 1
ATOM 1568 C C . GLU A 1 194 ? 21.690 -1.346 -14.942 1.00 92.62 194 GLU A C 1
ATOM 1570 O O . GLU A 1 194 ? 21.508 -0.726 -15.984 1.00 92.62 194 GLU A O 1
ATOM 1575 N N . LYS A 1 195 ? 21.356 -2.637 -14.826 1.00 93.56 195 LYS A N 1
ATOM 1576 C CA . LYS A 1 195 ? 20.870 -3.441 -15.963 1.00 93.56 195 LYS A CA 1
ATOM 1577 C C . LYS A 1 195 ? 19.555 -2.923 -16.548 1.00 93.56 195 LYS A C 1
ATOM 1579 O O . LYS A 1 195 ? 19.304 -3.108 -17.736 1.00 93.56 195 LYS A O 1
ATOM 1584 N N . TYR A 1 196 ? 18.694 -2.339 -15.713 1.00 95.25 196 TYR A N 1
ATOM 1585 C CA . TYR A 1 196 ? 17.444 -1.726 -16.158 1.00 95.25 196 TYR A CA 1
ATOM 1586 C C . TYR A 1 196 ? 17.690 -0.385 -16.859 1.00 95.25 196 TYR A C 1
ATOM 1588 O O . TYR A 1 196 ? 17.026 -0.088 -17.846 1.00 95.25 196 TYR A O 1
ATOM 1596 N N . ARG A 1 197 ? 18.665 0.404 -16.391 1.00 91.75 197 ARG A N 1
ATOM 1597 C CA . ARG A 1 197 ? 19.103 1.640 -17.054 1.00 91.75 197 ARG A CA 1
ATOM 1598 C C . ARG A 1 197 ? 19.664 1.379 -18.443 1.00 91.75 197 ARG A C 1
ATOM 1600 O O . ARG A 1 197 ? 19.282 2.079 -19.368 1.00 91.75 197 ARG A O 1
ATOM 1607 N N . ASP A 1 198 ? 20.474 0.336 -18.600 1.00 91.44 198 ASP A N 1
ATOM 1608 C CA . ASP A 1 198 ? 21.111 -0.003 -19.881 1.00 91.44 198 ASP A CA 1
ATOM 1609 C C . ASP A 1 198 ? 20.114 -0.304 -21.014 1.00 91.44 198 ASP A C 1
ATOM 1611 O O . ASP A 1 198 ? 20.481 -0.254 -22.185 1.00 91.44 198 ASP A O 1
ATOM 1615 N N . ILE A 1 199 ? 18.864 -0.641 -20.677 1.00 93.62 199 ILE A N 1
ATOM 1616 C CA . ILE A 1 199 ? 17.793 -0.921 -21.647 1.00 93.62 199 ILE A CA 1
ATOM 1617 C C . ILE A 1 199 ? 16.780 0.224 -21.781 1.00 93.62 199 ILE A C 1
ATOM 1619 O O . ILE A 1 199 ? 15.778 0.065 -22.476 1.00 93.62 199 ILE A O 1
ATOM 1623 N N . CYS A 1 200 ? 16.995 1.346 -21.090 1.00 91.38 200 CYS A N 1
ATOM 1624 C CA . CYS A 1 200 ? 16.122 2.515 -21.135 1.00 91.38 200 CYS A CA 1
ATOM 1625 C C . CYS A 1 200 ? 16.804 3.672 -21.873 1.00 91.38 200 CYS A C 1
ATOM 1627 O O . CYS A 1 200 ? 17.939 4.025 -21.566 1.00 91.38 200 CYS A O 1
ATOM 1629 N N . ASP A 1 201 ? 16.060 4.338 -22.751 1.00 89.81 201 ASP A N 1
ATOM 1630 C CA . ASP A 1 201 ? 16.420 5.640 -23.319 1.00 89.81 201 ASP A CA 1
ATOM 1631 C C . ASP A 1 201 ? 15.400 6.682 -22.839 1.00 89.81 201 ASP A C 1
ATOM 1633 O O . ASP A 1 201 ? 14.387 6.965 -23.480 1.00 89.81 201 ASP A O 1
ATOM 1637 N N . VAL A 1 202 ? 15.588 7.162 -21.609 1.00 89.50 202 VAL A N 1
ATOM 1638 C CA . VAL A 1 202 ? 14.560 7.941 -20.907 1.00 89.50 202 VAL A CA 1
ATOM 1639 C C . VAL A 1 202 ? 14.385 9.318 -21.553 1.00 89.50 202 VAL A C 1
ATOM 1641 O O . VAL A 1 202 ? 15.318 10.111 -21.619 1.00 89.50 202 VAL A O 1
ATOM 1644 N N . GLY A 1 203 ? 13.155 9.633 -21.955 1.00 88.19 203 GLY A N 1
ATOM 1645 C CA . GLY A 1 203 ? 12.770 10.916 -22.535 1.00 88.19 203 GLY A CA 1
ATOM 1646 C C . GLY A 1 203 ? 11.464 11.465 -21.962 1.00 88.19 203 GLY A C 1
ATOM 1647 O O . GLY A 1 203 ? 10.725 10.786 -21.243 1.00 88.19 203 GLY A O 1
ATOM 1648 N N . ILE A 1 204 ? 11.169 12.721 -22.297 1.00 88.12 204 ILE A N 1
ATOM 1649 C CA . ILE A 1 204 ? 9.891 13.369 -21.983 1.00 88.12 204 ILE A CA 1
ATOM 1650 C C . ILE A 1 204 ? 9.023 13.328 -23.240 1.00 88.12 204 ILE A C 1
ATOM 1652 O O . ILE A 1 204 ? 9.464 13.719 -24.321 1.00 88.12 204 ILE A O 1
ATOM 1656 N N . GLY A 1 205 ? 7.784 12.865 -23.088 1.00 85.75 205 GLY A N 1
ATOM 1657 C CA . GLY A 1 205 ? 6.790 12.856 -24.151 1.00 85.75 205 GLY A CA 1
ATOM 1658 C C . GLY A 1 205 ? 6.493 14.259 -24.682 1.00 85.75 205 GLY A C 1
ATOM 1659 O O . GLY A 1 205 ? 6.732 15.276 -24.030 1.00 85.75 205 GLY A O 1
ATOM 1660 N N . SER A 1 206 ? 5.920 14.326 -25.881 1.00 87.94 206 SER A N 1
ATOM 1661 C CA . SER A 1 206 ? 5.549 15.592 -26.529 1.00 87.94 206 SER A CA 1
ATOM 1662 C C . SER A 1 206 ? 4.534 16.417 -25.723 1.00 87.94 206 SER A C 1
ATOM 1664 O O . SER A 1 206 ? 4.508 17.642 -25.840 1.00 87.94 206 SER A O 1
ATOM 1666 N N . ASP A 1 207 ? 3.750 15.759 -24.865 1.00 87.94 207 ASP A N 1
ATOM 1667 C CA . ASP A 1 207 ? 2.817 16.372 -23.915 1.00 87.94 207 ASP A CA 1
ATOM 1668 C C . ASP A 1 207 ? 3.499 17.079 -22.728 1.00 87.94 207 ASP A C 1
ATOM 1670 O O . ASP A 1 207 ? 2.837 17.824 -22.007 1.00 87.94 207 ASP A O 1
ATOM 1674 N N . LYS A 1 208 ? 4.813 16.885 -22.538 1.00 87.56 208 LYS A N 1
ATOM 1675 C CA . LYS A 1 208 ? 5.627 17.408 -21.426 1.00 87.56 208 LYS A CA 1
ATOM 1676 C C . LYS A 1 208 ? 5.217 16.916 -20.035 1.00 87.56 208 LYS A C 1
ATOM 1678 O O . LYS A 1 208 ? 5.663 17.476 -19.039 1.00 87.56 208 LYS A O 1
ATOM 1683 N N . VAL A 1 209 ? 4.374 15.893 -19.951 1.00 84.00 209 VAL A N 1
ATOM 1684 C CA . VAL A 1 209 ? 3.874 15.346 -18.679 1.00 84.00 209 VAL A CA 1
ATOM 1685 C C . VAL A 1 209 ? 4.240 13.870 -18.549 1.00 84.00 209 VAL A C 1
ATOM 1687 O O . VAL A 1 209 ? 4.508 13.394 -17.446 1.00 84.00 209 VAL A O 1
ATOM 1690 N N . THR A 1 210 ? 4.316 13.151 -19.667 1.00 84.31 210 THR A N 1
ATOM 1691 C CA . THR A 1 210 ? 4.596 11.719 -19.684 1.00 84.31 210 THR A CA 1
ATOM 1692 C C . THR A 1 210 ? 6.096 11.447 -19.766 1.00 84.31 210 THR A C 1
ATOM 1694 O O . THR A 1 210 ? 6.796 11.994 -20.615 1.00 84.31 210 THR A O 1
ATOM 1697 N N . VAL A 1 211 ? 6.593 10.542 -18.919 1.00 87.62 211 VAL A N 1
ATOM 1698 C CA . VAL A 1 211 ? 7.940 9.970 -19.067 1.00 87.62 211 VAL A CA 1
ATOM 1699 C C . VAL A 1 211 ? 7.873 8.763 -19.986 1.00 87.62 211 VAL A C 1
ATOM 1701 O O . VAL A 1 211 ? 7.110 7.827 -19.737 1.00 87.62 211 VAL A O 1
ATOM 1704 N N . GLN A 1 212 ? 8.712 8.759 -21.012 1.00 89.12 212 GLN A N 1
ATOM 1705 C CA . GLN A 1 212 ? 8.897 7.627 -21.906 1.00 89.12 212 GLN A CA 1
ATOM 1706 C C . GLN A 1 212 ? 10.217 6.944 -21.559 1.00 89.12 212 GLN A C 1
ATOM 1708 O O . GLN A 1 212 ? 11.254 7.589 -21.509 1.00 89.12 212 GLN A O 1
ATOM 1713 N N . LEU A 1 213 ? 10.184 5.639 -21.290 1.00 89.56 213 LEU A N 1
ATOM 1714 C CA . LEU A 1 213 ? 11.403 4.866 -21.009 1.00 89.56 213 LEU A CA 1
ATOM 1715 C C . LEU A 1 213 ? 12.091 4.371 -22.289 1.00 89.56 213 LEU A C 1
ATOM 1717 O O . LEU A 1 213 ? 13.203 3.865 -22.201 1.00 89.56 213 LEU A O 1
ATOM 1721 N N . ASN A 1 214 ? 11.397 4.463 -23.433 1.00 90.12 214 ASN A N 1
ATOM 1722 C CA . ASN A 1 214 ? 11.833 4.043 -24.772 1.00 90.12 214 ASN A CA 1
ATOM 1723 C C . ASN A 1 214 ? 12.626 2.727 -24.786 1.00 90.12 214 ASN A C 1
ATOM 1725 O O . ASN A 1 214 ? 13.695 2.627 -25.378 1.00 90.12 214 ASN A O 1
ATOM 1729 N N . ILE A 1 215 ? 12.086 1.706 -24.118 1.00 92.00 215 ILE A N 1
ATOM 1730 C CA . ILE A 1 215 ? 12.668 0.364 -24.122 1.00 92.00 215 ILE A CA 1
ATOM 1731 C C . ILE A 1 215 ? 12.427 -0.244 -25.505 1.00 92.00 215 ILE A C 1
ATOM 1733 O O . ILE A 1 215 ? 11.282 -0.311 -25.957 1.00 92.00 215 ILE A O 1
ATOM 1737 N N . ALA A 1 216 ? 13.495 -0.670 -26.178 1.00 93.00 216 ALA A N 1
ATOM 1738 C CA . ALA A 1 216 ? 13.402 -1.304 -27.488 1.00 93.00 216 ALA A CA 1
ATOM 1739 C C . ALA A 1 216 ? 12.628 -2.632 -27.413 1.00 93.00 216 ALA A C 1
ATOM 1741 O O . ALA A 1 216 ? 12.703 -3.348 -26.415 1.00 93.00 216 ALA A O 1
ATOM 1742 N N . ASN A 1 217 ? 11.947 -3.018 -28.500 1.00 93.44 217 ASN A N 1
ATOM 1743 C CA . ASN A 1 217 ? 11.203 -4.288 -28.564 1.00 93.44 217 ASN A CA 1
ATOM 1744 C C . ASN A 1 217 ? 12.093 -5.511 -28.263 1.00 93.44 217 ASN A C 1
ATOM 1746 O O . ASN A 1 217 ? 11.619 -6.496 -27.706 1.00 93.44 217 ASN A O 1
ATOM 1750 N N . SER A 1 218 ? 13.388 -5.447 -28.595 1.00 93.94 218 SER A N 1
ATOM 1751 C CA . SER A 1 218 ? 14.375 -6.488 -28.269 1.00 93.94 218 SER A CA 1
ATOM 1752 C C . SER A 1 218 ? 14.610 -6.675 -26.766 1.00 93.94 218 SER A C 1
ATOM 1754 O O . SER A 1 218 ? 15.057 -7.742 -26.355 1.00 93.94 218 SER A O 1
ATOM 1756 N N . ASP A 1 219 ? 14.316 -5.662 -25.949 1.00 96.06 219 ASP A N 1
ATOM 1757 C CA . ASP A 1 219 ? 14.569 -5.636 -24.506 1.00 96.06 219 ASP A CA 1
ATOM 1758 C C . ASP A 1 219 ? 13.283 -5.697 -23.663 1.00 96.06 219 ASP A C 1
ATOM 1760 O O . ASP A 1 219 ? 13.344 -5.671 -22.429 1.00 96.06 219 ASP A O 1
ATOM 1764 N N . GLU A 1 220 ? 12.108 -5.826 -24.288 1.00 94.00 220 GLU A N 1
ATOM 1765 C CA . GLU A 1 220 ? 10.820 -5.879 -23.586 1.00 94.00 220 GLU A CA 1
ATOM 1766 C C . GLU A 1 220 ? 10.756 -7.061 -22.604 1.00 94.00 220 GLU A C 1
ATOM 1768 O O . GLU A 1 220 ? 10.465 -6.883 -21.416 1.00 94.00 220 GLU A O 1
ATOM 1773 N N . GLU A 1 221 ? 11.114 -8.265 -23.060 1.00 95.81 221 GLU A N 1
ATOM 1774 C CA . GLU A 1 221 ? 11.149 -9.457 -22.204 1.00 95.81 221 GLU A CA 1
ATOM 1775 C C . GLU A 1 221 ? 12.136 -9.295 -21.043 1.00 95.81 221 GLU A C 1
ATOM 1777 O O . GLU A 1 221 ? 11.845 -9.690 -19.911 1.00 95.81 221 GLU A O 1
ATOM 1782 N N . LYS A 1 222 ? 13.280 -8.650 -21.294 1.00 96.06 222 LYS A N 1
ATOM 1783 C CA . LYS A 1 222 ? 14.302 -8.372 -20.280 1.00 96.06 222 LYS A CA 1
ATOM 1784 C C . LYS A 1 222 ? 13.788 -7.386 -19.228 1.00 96.06 222 LYS A C 1
ATOM 1786 O O . LYS A 1 222 ? 13.962 -7.629 -18.034 1.00 96.06 222 LYS A O 1
ATOM 1791 N N . SER A 1 223 ? 13.090 -6.326 -19.636 1.00 96.25 223 SER A N 1
ATOM 1792 C CA . SER A 1 223 ? 12.429 -5.368 -18.735 1.00 96.25 223 SER A CA 1
ATOM 1793 C C . SER A 1 223 ? 11.386 -6.044 -17.836 1.00 96.25 223 SER A C 1
ATOM 1795 O O . SER A 1 223 ? 11.361 -5.836 -16.612 1.00 96.25 223 SER A O 1
ATOM 1797 N N . ILE A 1 224 ? 10.560 -6.920 -18.420 1.00 95.88 224 ILE A N 1
ATOM 1798 C CA . ILE A 1 224 ? 9.554 -7.702 -17.693 1.00 95.88 224 ILE A CA 1
ATOM 1799 C C . ILE A 1 224 ? 10.231 -8.663 -16.709 1.00 95.88 224 ILE A C 1
ATOM 1801 O O . ILE A 1 224 ? 9.823 -8.733 -15.546 1.00 95.88 224 ILE A O 1
ATOM 1805 N N . ALA A 1 225 ? 11.272 -9.378 -17.140 1.00 97.31 225 ALA A N 1
ATOM 1806 C CA . ALA A 1 225 ? 12.008 -10.327 -16.311 1.00 97.31 225 ALA A CA 1
ATOM 1807 C C . ALA A 1 225 ? 12.693 -9.647 -15.116 1.00 97.31 225 ALA A C 1
ATOM 1809 O O . ALA A 1 225 ? 12.570 -10.134 -13.991 1.00 97.31 225 ALA A O 1
ATOM 1810 N N . LEU A 1 226 ? 13.339 -8.493 -15.324 1.00 97.69 226 LEU A N 1
ATOM 1811 C CA . LEU A 1 226 ? 13.938 -7.694 -14.248 1.00 97.69 226 LEU A CA 1
ATOM 1812 C C . LEU A 1 226 ? 12.882 -7.256 -13.227 1.00 97.69 226 LEU A C 1
ATOM 1814 O O . LEU A 1 226 ? 13.075 -7.420 -12.022 1.00 97.69 226 LEU A O 1
ATOM 1818 N N . THR A 1 227 ? 11.737 -6.763 -13.707 1.00 98.00 227 THR A N 1
ATOM 1819 C CA . THR A 1 227 ? 10.636 -6.315 -12.842 1.00 98.00 227 THR A CA 1
ATOM 1820 C C . THR A 1 227 ? 10.054 -7.470 -12.024 1.00 98.00 227 THR A C 1
ATOM 1822 O O . THR A 1 227 ? 9.834 -7.320 -10.822 1.00 98.00 227 THR A O 1
ATOM 1825 N N . ARG A 1 228 ? 9.821 -8.634 -12.647 1.00 98.12 228 ARG A N 1
ATOM 1826 C CA . ARG A 1 228 ? 9.308 -9.837 -11.965 1.00 98.12 228 ARG A CA 1
ATOM 1827 C C . ARG A 1 228 ? 10.306 -10.373 -10.941 1.00 98.12 228 ARG A C 1
ATOM 1829 O O . ARG A 1 228 ? 9.936 -10.589 -9.795 1.00 98.12 228 ARG A O 1
ATOM 1836 N N . SER A 1 229 ? 11.575 -10.495 -11.321 1.00 98.19 229 SER A N 1
ATOM 1837 C CA . SER A 1 229 ? 12.634 -10.981 -10.432 1.00 98.19 229 SER A CA 1
ATOM 1838 C C . SER A 1 229 ? 12.816 -10.086 -9.200 1.00 98.19 229 SER A C 1
ATOM 1840 O O . SER A 1 229 ? 12.928 -10.586 -8.078 1.00 98.19 229 SER A O 1
ATOM 1842 N N . LEU A 1 230 ? 12.789 -8.758 -9.374 1.00 98.62 230 LEU A N 1
ATOM 1843 C CA . LEU A 1 230 ? 12.822 -7.840 -8.238 1.00 98.62 230 LEU A CA 1
ATOM 1844 C C . LEU A 1 230 ? 11.560 -7.974 -7.372 1.00 98.62 230 LEU A C 1
ATOM 1846 O O . LEU A 1 230 ? 11.671 -8.012 -6.148 1.00 98.62 230 LEU A O 1
ATOM 1850 N N . ALA A 1 231 ? 10.375 -8.087 -7.979 1.00 98.62 231 ALA A N 1
ATOM 1851 C CA . ALA A 1 231 ? 9.124 -8.292 -7.248 1.00 98.62 231 ALA A CA 1
ATOM 1852 C C . ALA A 1 231 ? 9.172 -9.550 -6.360 1.00 98.62 231 ALA A C 1
ATOM 1854 O O . ALA A 1 231 ? 8.827 -9.474 -5.180 1.00 98.62 231 ALA A O 1
ATOM 1855 N N . ASP A 1 232 ? 9.684 -10.667 -6.878 1.00 98.56 232 ASP A N 1
ATOM 1856 C CA . ASP A 1 232 ? 9.841 -11.917 -6.124 1.00 98.56 232 ASP A CA 1
ATOM 1857 C C . ASP A 1 232 ? 10.848 -11.779 -4.976 1.00 98.56 232 ASP A C 1
ATOM 1859 O O . ASP A 1 232 ? 10.669 -12.332 -3.887 1.00 98.56 232 ASP A O 1
ATOM 1863 N N . SER A 1 233 ? 11.921 -11.018 -5.186 1.00 98.50 233 SER A N 1
ATOM 1864 C CA . SER A 1 233 ? 12.896 -10.710 -4.139 1.00 98.50 233 SER A CA 1
ATOM 1865 C C . SER A 1 233 ? 12.300 -9.844 -3.027 1.00 98.50 233 SER A C 1
ATOM 1867 O O . SER A 1 233 ? 12.475 -10.164 -1.852 1.00 98.50 233 SER A O 1
ATOM 1869 N N . LEU A 1 234 ? 11.524 -8.811 -3.371 1.00 98.62 234 LEU A N 1
ATOM 1870 C CA . LEU A 1 234 ? 10.811 -7.977 -2.398 1.00 98.62 234 LEU A CA 1
ATOM 1871 C C . LEU A 1 234 ? 9.747 -8.777 -1.632 1.00 98.62 234 LEU A C 1
ATOM 1873 O O . LEU A 1 234 ? 9.615 -8.613 -0.419 1.00 98.62 234 LEU A O 1
ATOM 1877 N N . LYS A 1 235 ? 9.032 -9.681 -2.312 1.00 98.44 235 LYS A N 1
ATOM 1878 C CA . LYS A 1 235 ? 8.066 -10.599 -1.694 1.00 98.44 235 LYS A CA 1
ATOM 1879 C C . LYS A 1 235 ? 8.726 -11.496 -0.659 1.00 98.44 235 LYS A C 1
ATOM 1881 O O . LYS A 1 235 ? 8.259 -11.566 0.477 1.00 98.44 235 LYS A O 1
ATOM 1886 N N . ARG A 1 236 ? 9.827 -12.157 -1.024 1.00 98.12 236 ARG A N 1
ATOM 1887 C CA . ARG A 1 236 ? 10.583 -13.011 -0.098 1.00 98.12 236 ARG A CA 1
ATOM 1888 C C . ARG A 1 236 ? 11.110 -12.209 1.091 1.00 98.12 236 ARG A C 1
ATOM 1890 O O . ARG A 1 236 ? 10.943 -12.656 2.222 1.00 98.12 236 ARG A O 1
ATOM 1897 N N . MET A 1 237 ? 11.664 -11.021 0.850 1.00 98.06 237 MET A N 1
ATOM 1898 C CA . MET A 1 237 ? 12.165 -10.141 1.908 1.00 98.06 237 MET A CA 1
ATOM 1899 C C . MET A 1 237 ? 11.061 -9.744 2.897 1.00 98.06 237 MET A C 1
ATOM 1901 O O . MET A 1 237 ? 11.246 -9.866 4.105 1.00 98.06 237 MET A O 1
ATOM 1905 N N . LEU A 1 238 ? 9.893 -9.315 2.404 1.00 97.69 238 LEU A N 1
ATOM 1906 C CA . LEU A 1 238 ? 8.783 -8.908 3.271 1.00 97.69 238 LEU A CA 1
ATOM 1907 C C . LEU A 1 238 ? 8.214 -10.077 4.091 1.00 97.69 238 LEU A C 1
ATOM 1909 O O . LEU A 1 238 ? 7.811 -9.872 5.232 1.00 97.69 238 LEU A O 1
ATOM 1913 N N . ASN A 1 239 ? 8.274 -11.304 3.561 1.00 95.38 239 ASN A N 1
ATOM 1914 C CA . ASN A 1 239 ? 7.957 -12.541 4.287 1.00 95.38 239 ASN A CA 1
ATOM 1915 C C . ASN A 1 239 ? 9.049 -12.967 5.299 1.00 95.38 239 ASN A C 1
ATOM 1917 O O . ASN A 1 239 ? 9.026 -14.090 5.792 1.00 95.38 239 ASN A O 1
ATOM 1921 N N . GLY A 1 240 ? 10.012 -12.094 5.616 1.00 90.88 240 GLY A N 1
ATOM 1922 C CA . GLY A 1 240 ? 11.019 -12.317 6.659 1.00 90.88 240 GLY A CA 1
ATOM 1923 C C . GLY A 1 240 ? 12.279 -13.050 6.200 1.00 90.88 240 GLY A C 1
ATOM 1924 O O . GLY A 1 240 ? 13.087 -13.440 7.038 1.00 90.88 240 GLY A O 1
ATOM 1925 N N . ASN A 1 241 ? 12.476 -13.244 4.893 1.00 91.75 241 ASN A N 1
ATOM 1926 C CA . ASN A 1 241 ? 13.682 -13.895 4.386 1.00 91.75 241 ASN A CA 1
ATOM 1927 C C . ASN A 1 241 ? 14.834 -12.896 4.218 1.00 91.75 241 ASN A C 1
ATOM 1929 O O . ASN A 1 241 ? 14.647 -11.796 3.700 1.00 91.75 241 ASN A O 1
ATOM 1933 N N . LYS A 1 242 ? 16.056 -13.340 4.527 1.00 96.19 242 LYS A N 1
ATOM 1934 C CA . LYS A 1 242 ? 17.291 -12.718 4.030 1.00 96.19 242 LYS A CA 1
ATOM 1935 C C . LYS A 1 242 ? 17.453 -13.069 2.557 1.00 96.19 242 LYS A C 1
ATOM 1937 O O . LYS A 1 242 ? 17.603 -14.244 2.224 1.00 96.19 242 LYS A O 1
ATOM 1942 N N . VAL A 1 243 ? 17.416 -12.082 1.664 1.00 97.94 243 VAL A N 1
ATOM 1943 C CA . VAL A 1 243 ? 17.463 -12.335 0.217 1.00 97.94 243 VAL A CA 1
ATOM 1944 C C . VAL A 1 243 ? 18.796 -11.874 -0.351 1.00 97.94 243 VAL A C 1
ATOM 1946 O O . VAL A 1 243 ? 19.079 -10.679 -0.400 1.00 97.94 243 VAL A O 1
ATOM 1949 N N . LYS A 1 244 ? 19.612 -12.828 -0.809 1.00 97.50 244 LYS A N 1
ATOM 1950 C CA . LYS A 1 244 ? 20.826 -12.536 -1.577 1.00 97.50 244 LYS A CA 1
ATOM 1951 C C . LYS A 1 244 ? 20.440 -12.098 -2.993 1.00 97.50 244 LYS A C 1
ATOM 1953 O O . LYS A 1 244 ? 19.720 -12.821 -3.682 1.00 97.50 244 LYS A O 1
ATOM 1958 N N . LEU A 1 245 ? 20.941 -10.942 -3.412 1.00 97.25 245 LEU A N 1
ATOM 1959 C CA . LEU A 1 245 ? 20.849 -10.419 -4.770 1.00 97.25 245 LEU A CA 1
ATOM 1960 C C . LEU A 1 245 ? 22.242 -10.432 -5.391 1.00 97.25 245 LEU A C 1
ATOM 1962 O O . LEU A 1 245 ? 23.195 -9.962 -4.776 1.00 97.25 245 LEU A O 1
ATOM 1966 N N . ASP A 1 246 ? 22.356 -10.984 -6.592 1.00 92.94 246 ASP A N 1
ATOM 1967 C CA . ASP A 1 246 ? 23.631 -11.199 -7.270 1.00 92.94 246 ASP A CA 1
ATOM 1968 C C . ASP A 1 246 ? 23.441 -10.965 -8.768 1.00 92.94 246 ASP A C 1
ATOM 1970 O O . ASP A 1 246 ? 22.433 -11.390 -9.343 1.00 92.94 246 ASP A O 1
ATOM 1974 N N . ASN A 1 247 ? 24.375 -10.252 -9.388 1.00 90.56 247 ASN A N 1
ATOM 1975 C CA . ASN A 1 247 ? 24.329 -9.937 -10.808 1.00 90.56 247 ASN A CA 1
ATOM 1976 C C . ASN A 1 247 ? 25.569 -10.426 -11.587 1.00 90.56 247 ASN A C 1
ATOM 1978 O O . ASN A 1 247 ? 25.622 -10.156 -12.790 1.00 90.56 247 ASN A O 1
ATOM 1982 N N . GLY A 1 248 ? 26.491 -11.141 -10.924 1.00 89.94 248 GLY A N 1
ATOM 1983 C CA . GLY A 1 248 ? 27.798 -11.581 -11.428 1.00 89.94 248 GLY A CA 1
ATOM 1984 C C . GLY A 1 248 ? 28.967 -10.710 -10.951 1.00 89.94 248 GLY A C 1
ATOM 1985 O O . GLY A 1 248 ? 29.990 -11.244 -10.528 1.00 89.94 248 GLY A O 1
ATOM 1986 N N . ASP A 1 249 ? 28.791 -9.388 -10.956 1.00 88.44 249 ASP A N 1
ATOM 1987 C CA . ASP A 1 249 ? 29.831 -8.401 -10.618 1.00 88.44 249 ASP A CA 1
ATOM 1988 C C . ASP A 1 249 ? 29.697 -7.875 -9.182 1.00 88.44 249 ASP A C 1
ATOM 1990 O O . ASP A 1 249 ? 30.664 -7.458 -8.542 1.00 88.44 249 ASP A O 1
ATOM 1994 N N . PHE A 1 250 ? 28.475 -7.897 -8.657 1.00 94.81 250 PHE A N 1
ATOM 1995 C CA . PHE A 1 250 ? 28.130 -7.464 -7.318 1.00 94.81 250 PHE A CA 1
ATOM 1996 C C . PHE A 1 250 ? 27.150 -8.445 -6.677 1.00 94.81 250 PHE A C 1
ATOM 1998 O O . PHE A 1 250 ? 26.175 -8.886 -7.286 1.00 94.81 250 PHE A O 1
ATOM 2005 N N . SER A 1 251 ? 27.382 -8.712 -5.393 1.00 94.31 251 SER A N 1
ATOM 2006 C CA . SER A 1 251 ? 26.495 -9.487 -4.536 1.00 94.31 251 SER A CA 1
ATOM 2007 C C . SER A 1 251 ? 26.190 -8.690 -3.271 1.00 94.31 251 SER A C 1
ATOM 2009 O O . SER A 1 251 ? 27.103 -8.242 -2.580 1.00 94.31 251 SER A O 1
ATOM 2011 N N . GLY A 1 252 ? 24.911 -8.578 -2.926 1.00 96.56 252 GLY A N 1
ATOM 2012 C CA . GLY A 1 252 ? 24.438 -7.958 -1.691 1.00 96.56 252 GLY A CA 1
ATOM 2013 C C . GLY A 1 252 ? 23.265 -8.720 -1.084 1.00 96.56 252 GLY A C 1
ATOM 2014 O O . GLY A 1 252 ? 22.748 -9.670 -1.669 1.00 96.56 252 GLY A O 1
ATOM 2015 N N . VAL A 1 253 ? 22.842 -8.314 0.110 1.00 97.69 253 VAL A N 1
ATOM 2016 C CA . VAL A 1 253 ? 21.696 -8.906 0.810 1.00 97.69 253 VAL A CA 1
ATOM 2017 C C . VAL A 1 253 ? 20.695 -7.808 1.128 1.00 97.69 253 VAL A C 1
ATOM 2019 O O . VAL A 1 253 ? 21.085 -6.721 1.545 1.00 97.69 253 VAL A O 1
ATOM 2022 N N . ILE A 1 254 ? 19.412 -8.104 0.933 1.00 98.19 254 ILE A N 1
ATOM 2023 C CA . ILE A 1 254 ? 18.305 -7.268 1.397 1.00 98.19 254 ILE A CA 1
ATOM 2024 C C . ILE A 1 254 ? 17.530 -8.010 2.491 1.00 98.19 254 ILE A C 1
ATOM 2026 O O . ILE A 1 254 ? 17.283 -9.215 2.388 1.00 98.19 254 ILE A O 1
ATOM 2030 N N . GLU A 1 255 ? 17.175 -7.290 3.550 1.00 97.62 255 GLU A N 1
ATOM 2031 C CA . GLU A 1 255 ? 16.477 -7.816 4.722 1.00 97.62 255 GLU A CA 1
ATOM 2032 C C . GLU A 1 255 ? 15.699 -6.693 5.425 1.00 97.62 255 GLU A C 1
ATOM 2034 O O . GLU A 1 255 ? 16.122 -5.538 5.417 1.00 97.62 255 GLU A O 1
ATOM 2039 N N . LEU A 1 256 ? 14.575 -7.047 6.055 1.00 97.56 256 LEU A N 1
ATOM 2040 C CA . LEU A 1 256 ? 13.876 -6.206 7.027 1.00 97.56 256 LEU A CA 1
ATOM 2041 C C . LEU A 1 256 ? 14.065 -6.827 8.418 1.00 97.56 256 LEU A C 1
ATOM 2043 O O . LEU A 1 256 ? 13.518 -7.889 8.704 1.00 97.56 256 LEU A O 1
ATOM 2047 N N . LEU A 1 257 ? 14.848 -6.165 9.268 1.00 93.25 257 LEU A N 1
ATOM 2048 C CA . LEU A 1 257 ? 15.378 -6.698 10.529 1.00 93.25 257 LEU A CA 1
ATOM 2049 C C . LEU A 1 257 ? 14.374 -6.691 11.687 1.00 93.25 257 LEU A C 1
ATOM 2051 O O . LEU A 1 257 ? 14.599 -7.349 12.699 1.00 93.25 257 LEU A O 1
ATOM 2055 N N . SER A 1 258 ? 13.290 -5.922 11.583 1.00 95.75 258 SER A N 1
ATOM 2056 C CA . SER A 1 258 ? 12.322 -5.769 12.669 1.00 95.75 258 SER A CA 1
ATOM 2057 C C . SER A 1 258 ? 10.883 -5.719 12.173 1.00 95.75 258 SER A C 1
ATOM 2059 O O . SER A 1 258 ? 10.607 -5.375 11.019 1.00 95.75 258 SER A O 1
ATOM 2061 N N . PHE A 1 259 ? 9.944 -6.001 13.080 1.00 97.38 259 PHE A N 1
ATOM 2062 C CA . PHE A 1 259 ? 8.518 -5.823 12.821 1.00 97.38 259 PHE A CA 1
ATOM 2063 C C . PHE A 1 259 ? 8.188 -4.383 12.405 1.00 97.38 259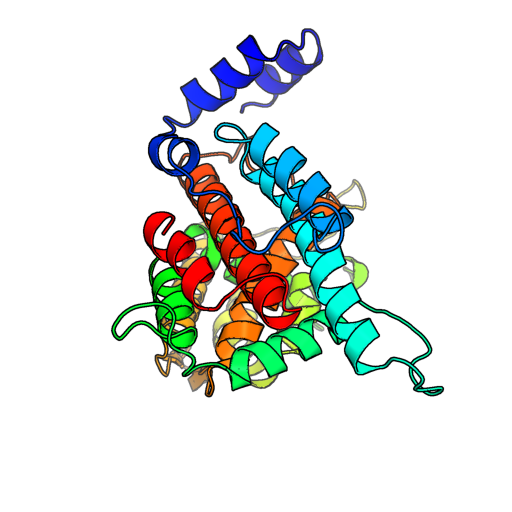 PHE A C 1
ATOM 2065 O O . PHE A 1 259 ? 7.459 -4.168 11.437 1.00 97.38 259 PHE A O 1
ATOM 2072 N N . GLN A 1 260 ? 8.816 -3.393 13.048 1.00 97.56 260 GLN A N 1
ATOM 2073 C CA . GLN A 1 260 ? 8.692 -1.992 12.651 1.00 97.56 260 GLN A CA 1
ATOM 2074 C C . GLN A 1 260 ? 9.145 -1.776 11.201 1.00 97.56 260 GLN A C 1
ATOM 2076 O O . GLN A 1 260 ? 8.414 -1.166 10.430 1.00 97.56 260 GLN A O 1
ATOM 2081 N N . GLN A 1 261 ? 10.300 -2.307 10.781 1.00 97.12 261 GLN A N 1
ATOM 2082 C CA . GLN A 1 261 ? 10.751 -2.178 9.389 1.00 97.12 261 GLN A CA 1
ATOM 2083 C C . GLN A 1 261 ? 9.789 -2.848 8.395 1.00 97.12 261 GLN A C 1
ATOM 2085 O O . GLN A 1 261 ? 9.541 -2.290 7.323 1.00 97.12 261 GLN A O 1
ATOM 2090 N N . ARG A 1 262 ? 9.187 -3.991 8.759 1.00 97.50 262 ARG A N 1
ATOM 2091 C CA . ARG A 1 262 ? 8.127 -4.637 7.963 1.00 97.50 262 ARG A CA 1
ATOM 2092 C C . ARG A 1 262 ? 6.896 -3.748 7.812 1.00 97.50 262 ARG A C 1
ATOM 2094 O O . ARG A 1 262 ? 6.419 -3.571 6.691 1.00 97.50 262 ARG A O 1
ATOM 2101 N N . LEU A 1 263 ? 6.427 -3.131 8.897 1.00 98.19 263 LEU A N 1
ATOM 2102 C CA . LEU A 1 263 ? 5.328 -2.164 8.849 1.00 98.19 263 LEU A CA 1
ATOM 2103 C C . LEU A 1 263 ? 5.688 -0.934 8.011 1.00 98.19 263 LEU A C 1
ATOM 2105 O O . LEU A 1 263 ? 4.899 -0.521 7.168 1.00 98.19 263 LEU A O 1
ATOM 2109 N N . TYR A 1 264 ? 6.889 -0.373 8.174 1.00 97.75 264 TYR A N 1
ATOM 2110 C CA . TYR A 1 264 ? 7.357 0.741 7.345 1.00 97.75 264 TYR A CA 1
ATOM 2111 C C . TYR A 1 264 ? 7.324 0.379 5.863 1.00 97.75 264 TYR A C 1
ATOM 2113 O O . TYR A 1 264 ? 6.874 1.186 5.049 1.00 97.75 264 TYR A O 1
ATOM 2121 N N . PHE A 1 265 ? 7.765 -0.829 5.503 1.00 98.25 265 PHE A N 1
ATOM 2122 C CA . PHE A 1 265 ? 7.722 -1.286 4.122 1.00 98.25 265 PHE A CA 1
ATOM 2123 C C . PHE A 1 265 ? 6.267 -1.375 3.647 1.00 98.25 265 PHE A C 1
ATOM 2125 O O . PHE A 1 265 ? 5.898 -0.719 2.674 1.00 98.25 265 PHE A O 1
ATOM 2132 N N . LEU A 1 266 ? 5.413 -2.099 4.370 1.00 98.06 266 LEU A N 1
ATOM 2133 C CA . LEU A 1 266 ? 4.002 -2.286 4.030 1.00 98.06 266 LEU A CA 1
ATOM 2134 C C . LEU A 1 266 ? 3.248 -0.953 3.877 1.00 98.06 266 LEU A C 1
ATOM 2136 O O . LEU A 1 266 ? 2.507 -0.753 2.915 1.00 98.06 266 LEU A O 1
ATOM 2140 N N . ILE A 1 267 ? 3.478 0.001 4.778 1.00 98.06 267 ILE A N 1
ATOM 2141 C CA . ILE A 1 267 ? 2.759 1.274 4.769 1.00 98.06 267 ILE A CA 1
ATOM 2142 C C . ILE A 1 267 ? 3.364 2.263 3.775 1.00 98.06 267 ILE A C 1
ATOM 2144 O O . ILE A 1 267 ? 2.629 2.778 2.940 1.00 98.06 267 ILE A O 1
ATOM 2148 N N . PHE A 1 268 ? 4.673 2.530 3.784 1.00 97.56 268 PHE A N 1
ATOM 2149 C CA . PHE A 1 268 ? 5.246 3.553 2.897 1.00 97.56 268 PHE A CA 1
ATOM 2150 C C . PHE A 1 268 ? 5.415 3.082 1.447 1.00 97.56 268 PHE A C 1
ATOM 2152 O O . PHE A 1 268 ? 5.222 3.871 0.517 1.00 97.56 268 PHE A O 1
ATOM 2159 N N . THR A 1 269 ? 5.764 1.813 1.226 1.00 97.31 269 THR A N 1
ATOM 2160 C CA . THR A 1 269 ? 6.100 1.310 -0.122 1.00 97.31 269 THR A CA 1
ATOM 2161 C C . THR A 1 269 ? 4.898 0.715 -0.845 1.00 97.31 269 THR A C 1
ATOM 2163 O O . THR A 1 269 ? 4.804 0.825 -2.063 1.00 97.31 269 THR A O 1
ATOM 2166 N N . ILE A 1 270 ? 3.930 0.165 -0.107 1.00 97.25 270 ILE A N 1
ATOM 2167 C CA . ILE A 1 270 ? 2.697 -0.365 -0.691 1.00 97.25 270 ILE A CA 1
ATOM 2168 C C . ILE A 1 270 ? 1.567 0.641 -0.478 1.00 97.25 270 ILE A C 1
ATOM 2170 O O . ILE A 1 270 ? 1.200 1.352 -1.413 1.00 97.25 270 ILE A O 1
ATOM 2174 N N . LEU A 1 271 ? 1.038 0.763 0.740 1.00 96.50 271 LEU A N 1
ATOM 2175 C CA . LEU A 1 271 ? -0.247 1.429 0.973 1.00 96.50 271 LEU A CA 1
ATOM 2176 C C . LEU A 1 271 ? -0.235 2.934 0.626 1.00 96.50 271 LEU A C 1
ATOM 2178 O O . LEU A 1 271 ? -1.048 3.408 -0.171 1.00 96.50 271 LEU A O 1
ATOM 2182 N N . TYR A 1 272 ? 0.741 3.677 1.153 1.00 95.25 272 TYR A N 1
ATOM 2183 C CA . TYR A 1 272 ? 0.936 5.110 0.908 1.00 95.25 272 TYR A CA 1
ATOM 2184 C C . TYR A 1 272 ? 1.294 5.400 -0.551 1.00 95.25 272 TYR A C 1
ATOM 2186 O O . TYR A 1 272 ? 0.863 6.403 -1.118 1.00 95.25 272 TYR A O 1
ATOM 2194 N N . SER A 1 273 ? 2.040 4.496 -1.189 1.00 93.69 273 SER A N 1
ATOM 2195 C CA . SER A 1 273 ? 2.386 4.614 -2.606 1.00 93.69 273 SER A CA 1
ATOM 2196 C C . SER A 1 273 ? 1.173 4.425 -3.513 1.00 93.69 273 SER A C 1
ATOM 2198 O O . SER A 1 273 ? 0.997 5.186 -4.465 1.00 93.69 273 SER A O 1
ATOM 2200 N N . VAL A 1 274 ? 0.284 3.476 -3.192 1.00 92.56 274 VAL A N 1
ATOM 2201 C CA . VAL A 1 274 ? -1.001 3.353 -3.891 1.00 92.56 274 VAL A CA 1
ATOM 2202 C C . VAL A 1 274 ? -1.841 4.611 -3.705 1.00 92.56 274 VAL A C 1
ATOM 2204 O O . VAL A 1 274 ? -2.351 5.142 -4.692 1.00 92.56 274 VAL A O 1
ATOM 2207 N N . ARG A 1 275 ? -1.942 5.126 -2.474 1.00 91.38 275 ARG A N 1
ATOM 2208 C CA . ARG A 1 275 ? -2.663 6.375 -2.216 1.00 91.38 275 ARG A CA 1
ATOM 2209 C C . ARG A 1 275 ? -2.113 7.522 -3.043 1.00 91.38 275 ARG A C 1
ATOM 2211 O O . ARG A 1 275 ? -2.888 8.167 -3.732 1.00 91.38 275 ARG A O 1
ATOM 2218 N N . ASN A 1 276 ? -0.810 7.790 -2.987 1.00 87.06 276 ASN A N 1
ATOM 2219 C CA . ASN A 1 276 ? -0.227 8.942 -3.677 1.00 87.06 276 ASN A CA 1
ATOM 2220 C C . ASN A 1 276 ? -0.467 8.870 -5.183 1.00 87.06 276 ASN A C 1
ATOM 2222 O O . ASN A 1 276 ? -0.858 9.866 -5.785 1.00 87.06 276 ASN A O 1
ATOM 2226 N N . ASN A 1 277 ? -0.309 7.689 -5.779 1.00 81.56 277 ASN A N 1
ATOM 2227 C CA . ASN A 1 277 ? -0.547 7.526 -7.206 1.00 81.56 277 ASN A CA 1
ATOM 2228 C C . ASN A 1 277 ? -2.025 7.727 -7.573 1.00 81.56 277 ASN A C 1
ATOM 2230 O O . ASN A 1 277 ? -2.304 8.390 -8.570 1.00 81.56 277 ASN A O 1
ATOM 2234 N N . ASN A 1 278 ? -2.961 7.237 -6.753 1.00 81.44 278 ASN A N 1
ATOM 2235 C CA . ASN A 1 278 ? -4.396 7.417 -6.987 1.00 81.44 278 ASN A CA 1
ATOM 2236 C C . ASN A 1 278 ? -4.860 8.866 -6.727 1.00 81.44 278 ASN A C 1
ATOM 2238 O O . ASN A 1 278 ? -5.579 9.437 -7.538 1.00 81.44 278 ASN A O 1
ATOM 2242 N N . THR A 1 279 ? -4.462 9.473 -5.603 1.00 74.62 279 THR A N 1
ATOM 2243 C CA . THR A 1 279 ? -4.926 10.802 -5.162 1.00 74.62 279 THR A CA 1
ATOM 2244 C C . THR A 1 279 ? -4.359 11.935 -6.009 1.00 74.62 279 THR A C 1
ATOM 2246 O O . THR A 1 279 ? -5.070 12.899 -6.272 1.00 74.62 279 THR A O 1
ATOM 2249 N N . HIS A 1 280 ? -3.104 11.836 -6.453 1.00 74.19 280 HIS A N 1
ATOM 2250 C CA . HIS A 1 280 ? -2.505 12.865 -7.308 1.00 74.19 280 HIS A CA 1
ATOM 2251 C C . HIS A 1 280 ? -2.876 12.712 -8.790 1.00 74.19 280 HIS A C 1
ATOM 2253 O O . HIS A 1 280 ? -2.495 13.558 -9.588 1.00 74.19 280 HIS A O 1
ATOM 2259 N N . GLY A 1 281 ? -3.612 11.658 -9.168 1.00 70.31 281 GLY A N 1
ATOM 2260 C CA . GLY A 1 281 ? -3.987 11.416 -10.564 1.00 70.31 281 GLY A CA 1
ATOM 2261 C C . GLY A 1 281 ? -2.801 11.057 -11.463 1.00 70.31 281 GLY A C 1
ATOM 2262 O O . GLY A 1 281 ? -2.901 11.162 -12.680 1.00 70.31 281 GLY A O 1
ATOM 2263 N N . ASN A 1 282 ? -1.683 10.615 -10.876 1.00 71.69 282 ASN A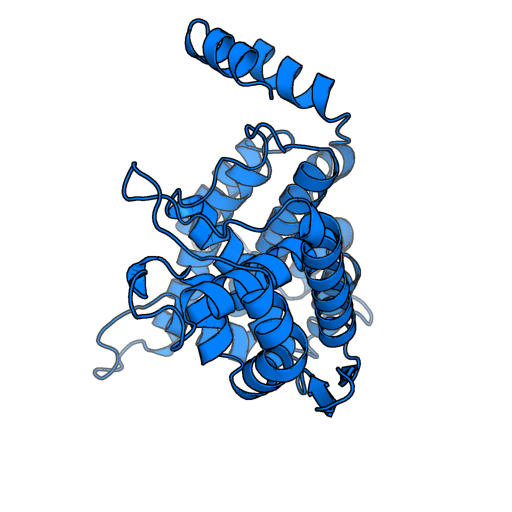 N 1
ATOM 2264 C CA . ASN A 1 282 ? -0.455 10.282 -11.606 1.00 71.69 282 ASN A CA 1
ATOM 2265 C C . ASN A 1 282 ? -0.575 8.980 -12.411 1.00 71.69 282 ASN A C 1
ATOM 2267 O O . ASN A 1 282 ? 0.311 8.647 -13.195 1.00 71.69 282 ASN A O 1
ATOM 2271 N N . VAL A 1 283 ? -1.629 8.197 -12.168 1.00 77.12 283 VAL A N 1
ATOM 2272 C CA . VAL A 1 283 ? -1.900 6.938 -12.862 1.00 77.12 283 VAL A CA 1
ATOM 2273 C C . VAL A 1 283 ? -3.366 6.866 -13.267 1.00 77.12 283 VAL A C 1
ATOM 2275 O O . VAL A 1 283 ? -4.244 7.388 -12.580 1.00 77.12 283 VAL A O 1
ATOM 2278 N N . ALA A 1 284 ? -3.638 6.163 -14.366 1.00 80.62 284 ALA A N 1
ATOM 2279 C CA . ALA A 1 284 ? -5.002 5.841 -14.762 1.00 80.62 284 ALA A CA 1
ATOM 2280 C C . ALA A 1 284 ? -5.727 5.044 -13.660 1.00 80.62 284 ALA A C 1
ATOM 2282 O O . ALA A 1 284 ? -5.119 4.237 -12.949 1.00 80.62 284 ALA A O 1
ATOM 2283 N N . SER A 1 285 ? -7.047 5.223 -13.553 1.00 83.19 285 SER A N 1
ATOM 2284 C CA . SER A 1 285 ? -7.872 4.431 -12.634 1.00 83.19 285 SER A CA 1
ATOM 2285 C C . SER A 1 285 ? -7.714 2.936 -12.930 1.00 83.19 285 SER A C 1
ATOM 2287 O O . SER A 1 285 ? -7.869 2.485 -14.066 1.00 83.19 285 SER A O 1
ATOM 2289 N N . ARG A 1 286 ? -7.413 2.157 -11.886 1.00 82.25 286 ARG A N 1
ATOM 2290 C CA . ARG A 1 286 ? -7.020 0.740 -11.988 1.00 82.25 286 ARG A CA 1
ATOM 2291 C C . ARG A 1 286 ? -8.056 -0.138 -12.678 1.00 82.25 286 ARG A C 1
ATOM 2293 O O . ARG A 1 286 ? -7.673 -1.058 -13.393 1.00 82.25 286 ARG A O 1
ATOM 2300 N N . MET A 1 287 ? -9.334 0.158 -12.452 1.00 84.94 287 MET A N 1
ATOM 2301 C CA . MET A 1 287 ? -10.463 -0.614 -12.973 1.00 84.94 287 MET A CA 1
ATOM 2302 C C . MET A 1 287 ? -10.959 -0.107 -14.332 1.00 84.94 287 MET A C 1
ATOM 2304 O O . MET A 1 287 ? -11.584 -0.859 -15.071 1.00 84.94 287 MET A O 1
ATOM 2308 N N . ASN A 1 288 ? -10.655 1.147 -14.681 1.00 85.56 288 ASN A N 1
ATOM 2309 C CA . ASN A 1 288 ? -11.106 1.776 -15.925 1.00 85.56 288 ASN A CA 1
ATOM 2310 C C . ASN A 1 288 ? -10.017 1.866 -17.001 1.00 85.56 288 ASN A C 1
ATOM 2312 O O . ASN A 1 288 ? -10.310 2.273 -18.121 1.00 85.56 288 ASN A O 1
ATOM 2316 N N . SER A 1 289 ? -8.774 1.498 -16.688 1.00 83.69 289 SER A N 1
ATOM 2317 C CA . SER A 1 289 ? -7.686 1.513 -17.664 1.00 83.69 289 SER A CA 1
ATOM 2318 C C . SER A 1 289 ? -7.854 0.426 -18.731 1.00 83.69 289 SER A C 1
ATOM 2320 O O . SER A 1 289 ? -8.560 -0.574 -18.552 1.00 83.69 289 SER A O 1
ATOM 2322 N N . GLU A 1 290 ? -7.180 0.600 -19.865 1.00 82.38 290 GLU A N 1
ATOM 2323 C CA . GLU A 1 290 ? -7.107 -0.426 -20.910 1.00 82.38 290 GLU A CA 1
ATOM 2324 C C . GLU A 1 290 ? -6.403 -1.705 -20.425 1.00 82.38 290 GLU A C 1
ATOM 2326 O O . GLU A 1 290 ? -6.786 -2.796 -20.833 1.00 82.38 290 GLU A O 1
ATOM 2331 N N . TYR A 1 291 ? -5.481 -1.578 -19.462 1.00 82.69 291 TYR A N 1
ATOM 2332 C CA . TYR A 1 291 ? -4.715 -2.676 -18.854 1.00 82.69 291 TYR A CA 1
ATOM 2333 C C . TYR A 1 291 ? -5.400 -3.329 -17.640 1.00 82.69 291 TYR A C 1
ATOM 2335 O O . TYR A 1 291 ? -4.789 -4.146 -16.939 1.00 82.69 291 TYR A O 1
ATOM 2343 N N . ALA A 1 292 ? -6.642 -2.946 -17.328 1.00 85.19 292 ALA A N 1
ATOM 2344 C CA . ALA A 1 292 ? -7.402 -3.563 -16.250 1.00 85.19 292 ALA A CA 1
ATOM 2345 C C . ALA A 1 292 ? -7.650 -5.049 -16.563 1.00 85.19 292 ALA A C 1
ATOM 2347 O O . ALA A 1 292 ? -8.143 -5.392 -17.633 1.00 85.19 292 ALA A O 1
ATOM 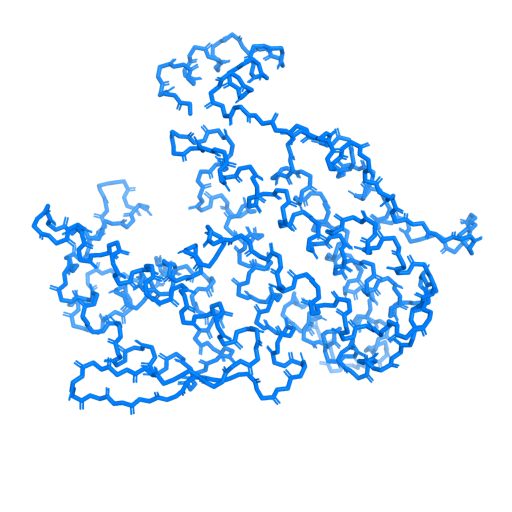2348 N N . ASN A 1 293 ? -7.306 -5.926 -15.620 1.00 88.19 293 ASN A N 1
ATOM 2349 C CA . ASN A 1 293 ? -7.531 -7.368 -15.701 1.00 88.19 293 ASN A CA 1
ATOM 2350 C C . ASN A 1 293 ? -7.957 -7.906 -14.322 1.00 88.19 293 ASN A C 1
ATOM 2352 O O . ASN A 1 293 ? -8.003 -7.142 -13.354 1.00 88.19 293 ASN A O 1
ATOM 2356 N N . LYS A 1 294 ? -8.260 -9.203 -14.214 1.00 90.25 294 LYS A N 1
ATOM 2357 C CA . LYS A 1 294 ? -8.678 -9.821 -12.945 1.00 90.25 294 LYS A CA 1
ATOM 2358 C C . LYS A 1 294 ? -7.698 -9.538 -11.796 1.00 90.25 294 LYS A C 1
ATOM 2360 O O . LYS A 1 294 ? -8.113 -9.092 -10.731 1.00 90.25 294 LYS A O 1
ATOM 2365 N N . GLU A 1 295 ? -6.394 -9.662 -12.045 1.00 91.19 295 GLU A N 1
ATOM 2366 C CA . GLU A 1 295 ? -5.365 -9.351 -11.042 1.00 91.19 295 GLU A CA 1
ATOM 2367 C C . GLU A 1 295 ? -5.390 -7.873 -10.601 1.00 91.19 295 GLU A C 1
ATOM 2369 O O . GLU A 1 295 ? -4.960 -7.548 -9.496 1.00 91.19 295 GLU A O 1
ATOM 2374 N N . SER A 1 296 ? -5.842 -6.939 -11.456 1.00 89.94 296 SER A N 1
ATOM 2375 C CA . SER A 1 296 ? -6.033 -5.534 -11.057 1.00 89.94 296 SER A CA 1
ATOM 2376 C C . SER A 1 296 ? -7.101 -5.408 -9.979 1.00 89.94 296 SER A C 1
ATOM 2378 O O . SER A 1 296 ? -6.914 -4.621 -9.050 1.00 89.94 296 SER A O 1
ATOM 2380 N N . PHE A 1 297 ? -8.197 -6.161 -10.111 1.00 92.19 297 PHE A N 1
ATOM 2381 C CA . PHE A 1 297 ? -9.252 -6.195 -9.107 1.00 92.19 297 PHE A CA 1
ATOM 2382 C C . PHE A 1 297 ? -8.744 -6.839 -7.819 1.00 92.19 297 PHE A C 1
ATOM 2384 O O . PHE A 1 297 ? -8.842 -6.211 -6.775 1.00 92.19 297 PHE A O 1
ATOM 2391 N N . GLU A 1 298 ? -8.111 -8.011 -7.898 1.00 93.44 298 GLU A N 1
ATOM 2392 C CA . GLU A 1 298 ? -7.546 -8.715 -6.732 1.00 93.44 298 GLU A CA 1
ATOM 2393 C C . GLU A 1 298 ? -6.532 -7.837 -5.976 1.00 93.44 298 GLU A C 1
ATOM 2395 O O . GLU A 1 298 ? -6.541 -7.760 -4.749 1.00 93.44 298 GLU A O 1
ATOM 2400 N N . ALA A 1 299 ? -5.688 -7.090 -6.698 1.00 94.44 299 ALA A N 1
ATOM 2401 C CA . ALA A 1 299 ? -4.783 -6.121 -6.088 1.00 94.44 299 ALA A CA 1
ATOM 2402 C C . ALA A 1 299 ? -5.523 -4.931 -5.455 1.00 94.44 299 ALA A C 1
ATOM 2404 O O . ALA A 1 299 ? -5.100 -4.440 -4.412 1.00 94.44 299 ALA A O 1
ATOM 2405 N N . ALA A 1 300 ? -6.598 -4.426 -6.067 1.00 94.69 300 ALA A N 1
ATOM 2406 C CA . ALA A 1 300 ? -7.389 -3.332 -5.502 1.00 94.69 300 ALA A CA 1
ATOM 2407 C C . ALA A 1 300 ? -8.178 -3.771 -4.258 1.00 94.69 300 ALA A C 1
ATOM 2409 O O . ALA A 1 300 ? -8.160 -3.057 -3.258 1.00 94.69 300 ALA A O 1
ATOM 2410 N N . GLU A 1 301 ? -8.798 -4.950 -4.305 1.00 96.06 301 GLU A N 1
ATOM 2411 C CA . GLU A 1 301 ? -9.439 -5.618 -3.173 1.00 96.06 301 GLU A CA 1
ATOM 2412 C C . GLU A 1 301 ? -8.447 -5.779 -2.020 1.00 96.06 301 GLU A C 1
ATOM 2414 O O . GLU A 1 301 ? -8.688 -5.276 -0.925 1.00 96.06 301 GLU A O 1
ATOM 2419 N N . TYR A 1 302 ? -7.288 -6.391 -2.273 1.00 97.38 302 TYR A N 1
ATOM 2420 C CA . TYR A 1 302 ? -6.282 -6.586 -1.235 1.00 97.38 302 TYR A CA 1
ATOM 2421 C C . TYR A 1 302 ? -5.801 -5.259 -0.630 1.00 97.38 302 TYR A C 1
ATOM 2423 O O . TYR A 1 302 ? -5.650 -5.152 0.583 1.00 97.38 302 TYR A O 1
ATOM 2431 N N . ILE A 1 303 ? -5.572 -4.224 -1.447 1.00 97.69 303 ILE A N 1
ATOM 2432 C CA . ILE A 1 303 ? -5.160 -2.907 -0.941 1.00 97.69 303 ILE A CA 1
ATOM 2433 C C . ILE A 1 303 ? -6.236 -2.283 -0.048 1.00 97.69 303 ILE A C 1
ATOM 2435 O O . ILE A 1 303 ? -5.896 -1.674 0.967 1.00 97.69 303 ILE A O 1
ATOM 2439 N N . PHE A 1 304 ? -7.514 -2.442 -0.400 1.00 98.12 304 PHE A N 1
ATOM 2440 C CA . PHE A 1 304 ? -8.610 -2.009 0.456 1.00 98.12 304 PHE A CA 1
ATOM 2441 C C . PHE A 1 304 ? -8.559 -2.723 1.813 1.00 98.12 304 PHE A C 1
ATOM 2443 O O . PHE A 1 304 ? -8.565 -2.058 2.846 1.00 98.12 304 PHE A O 1
ATOM 2450 N N . LEU A 1 305 ? -8.429 -4.052 1.813 1.00 98.38 305 LEU A N 1
ATOM 2451 C CA . LEU A 1 305 ? -8.374 -4.862 3.033 1.00 98.38 305 LEU A CA 1
ATOM 2452 C C . LEU A 1 305 ? -7.149 -4.530 3.888 1.00 98.38 305 LEU A C 1
ATOM 2454 O O . LEU A 1 305 ? -7.261 -4.361 5.098 1.00 98.38 305 LEU A O 1
ATOM 2458 N N . LEU A 1 306 ? -5.983 -4.354 3.265 1.00 98.62 306 LEU A N 1
ATOM 2459 C CA . LEU A 1 306 ? -4.769 -3.920 3.952 1.00 98.62 306 LEU A CA 1
ATOM 2460 C C . LEU A 1 306 ? -4.954 -2.540 4.602 1.00 98.62 306 LEU A C 1
ATOM 2462 O O . LEU A 1 306 ? -4.519 -2.320 5.731 1.00 98.62 306 LEU A O 1
ATOM 2466 N N . GLY A 1 307 ? -5.608 -1.610 3.900 1.00 98.56 307 GLY A N 1
ATOM 2467 C CA . GLY A 1 307 ? -5.961 -0.305 4.453 1.00 98.56 307 GLY A CA 1
ATOM 2468 C C . GLY A 1 307 ? -6.959 -0.401 5.604 1.00 98.56 307 GLY A C 1
ATOM 2469 O O . GLY A 1 307 ? -6.843 0.348 6.569 1.00 98.56 307 GLY A O 1
ATOM 2470 N N . HIS A 1 308 ? -7.906 -1.333 5.525 1.00 98.62 308 HIS A N 1
ATOM 2471 C CA . HIS A 1 308 ? -8.941 -1.553 6.534 1.00 98.62 308 HIS A CA 1
ATOM 2472 C C . HIS A 1 308 ? -8.319 -2.090 7.823 1.00 98.62 308 HIS A C 1
ATOM 2474 O O . HIS A 1 308 ? -8.492 -1.491 8.886 1.00 98.62 308 HIS A O 1
ATOM 2480 N N . MET A 1 309 ? -7.447 -3.091 7.694 1.00 98.62 309 MET A N 1
ATOM 2481 C CA . MET A 1 309 ? -6.640 -3.601 8.795 1.00 98.62 309 MET A CA 1
ATOM 2482 C C . MET A 1 309 ? -5.762 -2.507 9.404 1.00 98.62 309 MET A C 1
ATOM 2484 O O . MET A 1 309 ? -5.799 -2.300 10.617 1.00 98.62 309 MET A O 1
ATOM 2488 N N . PHE A 1 310 ? -5.046 -1.729 8.587 1.00 98.75 310 PHE A N 1
ATOM 2489 C CA . PHE A 1 310 ? -4.208 -0.648 9.108 1.00 98.75 310 PHE A CA 1
ATOM 2490 C C . PHE A 1 310 ? -5.021 0.433 9.835 1.00 98.75 310 PHE A C 1
ATOM 2492 O O . PHE A 1 310 ? -4.606 0.891 10.899 1.00 98.75 310 PHE A O 1
ATOM 2499 N N . LEU A 1 311 ? -6.195 0.808 9.314 1.00 98.75 311 LEU A N 1
ATOM 2500 C CA . LEU A 1 311 ? -7.115 1.715 9.999 1.00 98.75 311 LEU A CA 1
ATOM 2501 C C . LEU A 1 311 ? -7.521 1.156 11.364 1.00 98.75 311 LEU A C 1
ATOM 2503 O O . LEU A 1 311 ? -7.427 1.878 12.354 1.00 98.75 311 LEU A O 1
ATOM 2507 N N . SER A 1 312 ? -7.917 -0.118 11.432 1.00 98.44 312 SER A N 1
ATOM 2508 C CA . SER A 1 312 ? -8.313 -0.751 12.693 1.00 98.44 312 SER A CA 1
ATOM 2509 C C . SER A 1 312 ? -7.175 -0.743 13.725 1.00 98.44 312 SER A C 1
ATOM 2511 O O . SER A 1 312 ? -7.407 -0.395 14.880 1.00 98.44 312 SER A O 1
ATOM 2513 N N . LEU A 1 313 ? -5.921 -0.976 13.313 1.00 98.62 313 LEU A N 1
ATOM 2514 C CA . LEU A 1 313 ? -4.758 -0.875 14.204 1.00 98.62 313 LEU A CA 1
ATOM 2515 C C . LEU A 1 313 ? -4.539 0.553 14.722 1.00 98.62 313 LEU A C 1
ATOM 2517 O O . LEU A 1 313 ? -4.234 0.747 15.899 1.00 98.62 313 LEU A O 1
ATOM 2521 N N . ILE A 1 314 ? -4.716 1.570 13.873 1.00 98.44 314 ILE A N 1
ATOM 2522 C CA . ILE A 1 314 ? -4.622 2.973 14.302 1.00 98.44 314 ILE A CA 1
ATOM 2523 C C . ILE A 1 314 ? -5.752 3.313 15.283 1.00 98.44 314 ILE A C 1
ATOM 2525 O O . ILE A 1 314 ? -5.511 3.979 16.288 1.00 98.44 314 ILE A O 1
ATOM 2529 N N . MET A 1 315 ? -6.978 2.871 15.001 1.00 97.69 315 MET A N 1
ATOM 2530 C CA . MET A 1 315 ? -8.143 3.097 15.861 1.00 97.69 315 MET A CA 1
ATOM 2531 C C . MET A 1 315 ? -7.969 2.412 17.221 1.00 97.69 315 MET A C 1
ATOM 2533 O O . MET A 1 315 ? -8.213 3.036 18.250 1.00 97.69 315 MET A O 1
ATOM 2537 N N . TYR A 1 316 ? -7.423 1.195 17.249 1.00 97.25 316 TYR A N 1
ATOM 2538 C CA . TYR A 1 316 ? -6.980 0.539 18.480 1.00 97.25 316 TYR A CA 1
ATOM 2539 C C . TYR A 1 316 ? -5.973 1.406 19.252 1.00 97.25 316 TYR A C 1
ATOM 2541 O O . TYR A 1 316 ? -6.189 1.713 20.424 1.00 97.25 316 TYR A O 1
ATOM 2549 N N . ARG A 1 317 ? -4.914 1.901 18.594 1.00 96.25 317 ARG A N 1
ATOM 2550 C CA . ARG A 1 317 ? -3.930 2.790 19.242 1.00 96.25 317 ARG A CA 1
ATOM 2551 C C . ARG A 1 317 ? -4.529 4.104 19.735 1.00 96.25 317 ARG A C 1
ATOM 2553 O O . ARG A 1 317 ? -4.032 4.670 20.706 1.00 96.25 317 ARG A O 1
ATOM 2560 N N . ASN A 1 318 ? -5.578 4.599 19.089 1.00 95.06 318 ASN A N 1
ATOM 2561 C CA . ASN A 1 318 ? -6.316 5.778 19.534 1.00 95.06 318 ASN A CA 1
ATOM 2562 C C . ASN A 1 318 ? -7.200 5.529 20.762 1.00 95.06 318 ASN A C 1
ATOM 2564 O O . ASN A 1 318 ? -7.649 6.516 21.353 1.00 95.06 318 ASN A O 1
ATOM 2568 N N . GLY A 1 319 ? -7.414 4.264 21.139 1.00 94.12 319 GLY A N 1
ATOM 2569 C CA . GLY A 1 319 ? -8.380 3.841 22.150 1.00 94.12 319 GLY A CA 1
ATOM 2570 C C . GLY A 1 319 ? -9.809 3.706 21.616 1.00 94.12 319 GLY A C 1
ATOM 2571 O O . GLY A 1 319 ? -10.718 3.476 22.407 1.00 94.12 319 GLY A O 1
ATOM 2572 N N . ASP A 1 320 ? -10.007 3.839 20.300 1.00 94.75 320 ASP A N 1
ATOM 2573 C CA . ASP A 1 320 ? -11.321 3.753 19.658 1.00 94.75 320 ASP A CA 1
ATOM 2574 C C . ASP A 1 320 ? -11.775 2.290 19.499 1.00 94.75 320 ASP A C 1
ATOM 2576 O O . ASP A 1 320 ? -12.968 2.033 19.414 1.00 94.75 320 ASP A O 1
ATOM 2580 N N . LEU A 1 321 ? -10.846 1.330 19.448 1.00 96.31 321 LEU A N 1
ATOM 2581 C CA . LEU A 1 321 ? -11.134 -0.109 19.381 1.00 96.31 321 LEU A CA 1
ATOM 2582 C C . LEU A 1 321 ? -10.445 -0.859 20.523 1.00 96.31 321 LEU A C 1
ATOM 2584 O O . LEU A 1 321 ? -9.379 -0.462 21.001 1.00 96.31 321 LEU A O 1
ATOM 2588 N N . LEU A 1 322 ? -11.030 -1.984 20.919 1.00 95.69 322 LEU A N 1
ATOM 2589 C CA . LEU A 1 322 ? -10.386 -2.988 21.757 1.00 95.69 322 LEU A CA 1
ATOM 2590 C C . LEU A 1 322 ? -9.431 -3.875 20.948 1.00 95.69 322 LEU A C 1
ATOM 2592 O O . LEU A 1 322 ? -9.649 -4.061 19.752 1.00 95.69 322 LEU A O 1
ATOM 2596 N N . PRO A 1 323 ? -8.435 -4.517 21.595 1.00 95.94 323 PRO A N 1
ATOM 2597 C CA . PRO A 1 323 ? -7.661 -5.577 20.953 1.00 95.94 323 PRO A CA 1
ATOM 2598 C C . PRO A 1 323 ? -8.548 -6.662 20.332 1.00 95.94 323 PRO A C 1
ATOM 2600 O O . PRO A 1 323 ? -8.321 -7.037 19.190 1.00 95.94 323 PRO A O 1
ATOM 2603 N N . SER A 1 324 ? -9.604 -7.095 21.031 1.00 95.31 324 SER A N 1
ATOM 2604 C CA . SER A 1 324 ? -10.548 -8.113 20.546 1.00 95.31 324 SER A CA 1
ATOM 2605 C C . SER A 1 324 ? -11.338 -7.687 19.310 1.00 95.31 324 SER A C 1
ATOM 2607 O O . SER A 1 324 ? -11.737 -8.539 18.523 1.00 95.31 324 SER A O 1
ATOM 2609 N N . ASP A 1 325 ? -11.550 -6.383 19.103 1.00 96.75 325 ASP A N 1
ATOM 2610 C CA . ASP A 1 325 ? -12.261 -5.874 17.923 1.00 96.75 325 ASP A CA 1
ATOM 2611 C C . ASP A 1 325 ? -11.425 -6.075 16.647 1.00 96.75 325 ASP A C 1
ATOM 2613 O O . ASP A 1 325 ? -11.963 -6.129 15.545 1.00 96.75 325 ASP A O 1
ATOM 2617 N N . LEU A 1 326 ? -10.104 -6.256 16.773 1.00 97.56 326 LEU A N 1
ATOM 2618 C CA . LEU A 1 326 ? -9.216 -6.511 15.638 1.00 97.56 326 LEU A CA 1
ATOM 2619 C C . LEU A 1 326 ? -9.431 -7.894 15.006 1.00 97.56 326 LEU A C 1
ATOM 2621 O O . LEU A 1 326 ? -8.926 -8.119 13.903 1.00 97.56 326 LEU A O 1
ATOM 2625 N N . LYS A 1 327 ? -10.185 -8.798 15.652 1.00 96.62 327 LYS A N 1
ATOM 2626 C CA . LYS A 1 327 ? -10.440 -10.157 15.147 1.00 96.62 327 LYS A CA 1
ATOM 2627 C C . LYS A 1 327 ? -11.144 -10.179 13.790 1.00 96.62 327 LYS A C 1
ATOM 2629 O O . LYS A 1 327 ? -10.870 -11.051 12.969 1.00 96.62 327 LYS A O 1
ATOM 2634 N N . LEU A 1 328 ? -11.947 -9.147 13.507 1.00 95.88 328 LEU A N 1
ATOM 2635 C CA . LEU A 1 328 ? -12.620 -8.954 12.219 1.00 95.88 328 LEU A CA 1
ATOM 2636 C C . LEU A 1 328 ? -11.643 -9.016 11.035 1.00 95.88 328 LEU A C 1
ATOM 2638 O O . LEU A 1 328 ? -12.013 -9.358 9.916 1.00 95.88 328 LEU A O 1
ATOM 2642 N N . ASN A 1 329 ? -10.369 -8.679 11.262 1.00 97.19 329 ASN A N 1
ATOM 2643 C CA . ASN A 1 329 ? -9.381 -8.646 10.196 1.00 97.19 329 ASN A CA 1
ATOM 2644 C C . ASN A 1 329 ? -8.963 -10.043 9.737 1.00 97.19 329 ASN A C 1
ATOM 2646 O O . ASN A 1 329 ? -8.537 -10.162 8.589 1.00 97.19 329 ASN A O 1
ATOM 2650 N N . PHE A 1 330 ? -9.084 -11.065 10.593 1.00 95.00 330 PHE A N 1
ATOM 2651 C CA . PHE A 1 330 ? -8.851 -12.462 10.217 1.00 95.00 330 PHE A CA 1
ATOM 2652 C C . PHE A 1 330 ? -9.999 -13.012 9.370 1.00 95.00 330 PHE A C 1
ATOM 2654 O O . PHE A 1 330 ? -9.757 -13.765 8.436 1.00 95.00 330 PHE A O 1
ATOM 2661 N N . GLU A 1 331 ? -11.233 -12.586 9.642 1.00 92.06 331 GLU A N 1
ATOM 2662 C CA . GLU A 1 331 ? -12.416 -12.951 8.849 1.00 92.06 331 GLU A CA 1
ATOM 2663 C C . GLU A 1 331 ? -12.367 -12.341 7.438 1.00 92.06 331 GLU A C 1
ATOM 2665 O O . GLU A 1 331 ? -12.869 -12.915 6.474 1.00 92.06 331 GLU A O 1
ATOM 2670 N N . ASN A 1 332 ? -11.724 -11.178 7.314 1.00 94.75 332 ASN A N 1
ATOM 2671 C CA . ASN A 1 332 ? -11.616 -10.423 6.070 1.00 94.75 332 ASN A CA 1
ATOM 2672 C C . ASN A 1 332 ? -10.461 -10.884 5.143 1.00 94.75 332 ASN A C 1
ATOM 2674 O O . ASN A 1 332 ? -10.452 -10.519 3.955 1.00 94.75 332 ASN A O 1
ATOM 2678 N N . ILE A 1 333 ? -9.453 -11.623 5.646 1.00 90.44 333 ILE A N 1
ATOM 2679 C CA . ILE A 1 333 ? -8.166 -11.867 4.945 1.00 90.44 333 ILE A CA 1
ATOM 2680 C C . ILE A 1 333 ? -8.001 -13.228 4.251 1.00 90.44 333 ILE A C 1
ATOM 2682 O O . ILE A 1 333 ? -8.514 -14.245 4.748 1.00 90.44 333 ILE A O 1
#

Foldseek 3Di:
DDPVLVVVCVVPPDPVSVLCVLCVFAVADQPLLVPADAQDAPPDDPPLAPVQLVVLQVVLNVCPDRCLLVSLLSLVSSVQSLLQLLVCVVCPPPPVCPDDDPVVSLLVLLVVLQVQQCPDQDDRDGSVNLVLVLLVQQFLVLLLVLLVLQLVLLLQPDPPLVCQHDNVLRAPLNVLCCVLPVPLSVQCCVQQNVVSNVQFNWHADPVNNDIDRPGDPVCPVVNVVSSSVSSVQVSCQLNFDFGWGDRPVDIDTDHQPGSSSSSSCCCSSRQVSSNSCSVVVVDDRLSPDPPNYNSSSSNSLSSSLSSSLSSSSSCVSVVNHDSNSSVSSVSSD

Radius of gyration: 20.96 Å; chains: 1; bounding box: 55×41×53 Å

Sequence (333 aa):
MHNQSTINLIENYSKEEHMRLIQGNLNIDYSRLKSLSPIFSERWDADNLPYVAKSHVIDAYYSLPERPDIAFTSLWKAINNSYNSYYLKQVFGNPNCKQLTDTKSLEKVIEHIANDANVVIEDEHTIESLVGFYIGKIPDKTYRFVASYILKGMAIMDPKSNGSVSEIYALSSYKTFKNKFPEIHGVIEKTYGEKYRDICDVGIGSDKVTVQLNIANSDEEKSIALTRSLADSLKRMLNGNKVKLDNGDFSGVIELLSFQQRLYFLIFTILYSVRNNNTHGNVASRMNSEYANKESFEAAEYIFLLGHMFLSLIMYRNGDLLPSDLKLNFENI

Secondary structure (DSSP, 8-state):
--HHHHHHHHHT--HHHHHHHHHHHH----HHHHTPPPP--TT--TTT--HHHHHHHHHHHHTTTT-HHHHHHHHHHHHHHHHHHHHHHHHTT-TT-----HHHHHHHHHHHHHHTTT-EEETTEEHHHHHHHHHHT--HHHHHHHHHHHHHHHHHT-TTSTT-S-GGGS-HHHHHHHHH-HHHHHHHIIIIIHHHHTT---EE-TTSS-EE----GGGHHHHHHHHHHHHHHHHHHHTT--EEEE-SS-EEEE---SHHHHHHIIIIIIIHHHHHHHHTT-S--TTTSTT--HHHHHHHHHHHHHHHHHHHHHHHHHTSS-GGGGGHHHHH-